Protein AF-X0VF28-F1 (afdb_monomer_lite)

InterPro domains:
  IPR011330 Glycoside hydrolase/deacetylase, beta/alpha-barrel [SSF88713] (25-239)

Foldseek 3Di:
DDDDQPDQDADCLVVCVVVVNLVLQVCVVVVADDEAEDEQCNQPPVSLPDALVSLLVSSCVRQVSSCVRHVDHHQEYEYPQARQNNFVSCVVVNRAEYEDDADNRPRDDDCLLAAWFKAAQCTRHDPVSRSDHDPVHRHIYGGQHHQDPVLPHGQEQDPPLDPVSLVNLLVRVVNRLVRDDPLGQTDHHHDDDPVSLPDPDDSVVSVVSVVCSCVPRPVVCVVVVSDDDDHRVRSVVRRVVSVD

Radius of gyration: 18.27 Å; chains: 1; bounding box: 49×47×44 Å

Sequence (244 aa):
MASSPSRARPPSTPKAQQLGDTIFADLAAQGHEIALHFHGDAYVPDADNQPAVAWVQALQEEMDLIETLSGAEVRTWSGGNTYPYAYEAVEAMGLEVNINYKKRFTQQSDERFTILTPWRPACGASVEERTTHDLDEAVIYIPSGVFPAHCQKLEAFPRPYCYEAFDYVTVALRSSLHAVTKGKVNAFYGTLHPGDFFGPGSDEEKLQIWDQWLTTVVDPLVADGRIRWATMSEIADAFMAWEE

Structure (mmCIF, N/CA/C/O backbone):
data_AF-X0VF28-F1
#
_entry.id   AF-X0VF28-F1
#
loop_
_atom_site.group_PDB
_atom_site.id
_atom_site.type_symbol
_atom_site.label_atom_id
_atom_site.label_alt_id
_atom_site.label_comp_id
_atom_site.label_asym_id
_atom_site.label_entity_id
_atom_site.label_seq_id
_atom_site.pdbx_PDB_ins_code
_atom_site.Cartn_x
_atom_site.Cartn_y
_atom_site.Cartn_z
_atom_site.occupancy
_atom_site.B_iso_or_equiv
_atom_site.auth_seq_id
_atom_site.auth_comp_id
_atom_site.auth_asym_id
_atom_site.auth_atom_id
_atom_site.pdbx_PDB_model_num
ATOM 1 N N . MET A 1 1 ? 27.904 5.636 8.705 1.00 31.86 1 MET A N 1
ATOM 2 C CA . MET A 1 1 ? 27.841 5.534 7.233 1.00 31.86 1 MET A CA 1
ATOM 3 C C . MET A 1 1 ? 26.532 6.161 6.805 1.00 31.86 1 MET A C 1
ATOM 5 O O . MET A 1 1 ? 25.492 5.622 7.151 1.00 31.86 1 MET A O 1
ATOM 9 N N . ALA A 1 2 ? 26.572 7.337 6.180 1.00 27.09 2 ALA A N 1
ATOM 10 C CA . ALA A 1 2 ? 25.369 7.955 5.637 1.00 27.09 2 ALA A CA 1
ATOM 11 C C . ALA A 1 2 ? 24.855 7.065 4.499 1.00 27.09 2 ALA A C 1
ATOM 13 O O . ALA A 1 2 ? 25.596 6.786 3.555 1.00 27.09 2 ALA A O 1
ATOM 14 N N . SER A 1 3 ? 23.626 6.568 4.620 1.00 28.77 3 SER A N 1
ATOM 15 C CA . SER A 1 3 ? 22.918 5.951 3.505 1.00 28.77 3 SER A CA 1
ATOM 16 C C . SER A 1 3 ? 22.857 6.975 2.379 1.00 28.77 3 SER A C 1
ATOM 18 O O . SER A 1 3 ? 22.347 8.078 2.571 1.00 28.77 3 SER A O 1
ATOM 20 N N . SER A 1 4 ? 23.428 6.633 1.226 1.00 29.53 4 SER A N 1
ATOM 21 C CA . SER A 1 4 ? 23.271 7.427 0.011 1.00 29.53 4 SER A CA 1
ATOM 22 C C . SER A 1 4 ? 21.769 7.645 -0.226 1.00 29.53 4 SER A C 1
ATOM 24 O O . SER A 1 4 ? 21.025 6.666 -0.090 1.00 29.53 4 SER A O 1
ATOM 26 N N . PRO A 1 5 ? 21.300 8.871 -0.533 1.00 38.22 5 PRO A N 1
ATOM 27 C CA . PRO A 1 5 ? 19.911 9.071 -0.925 1.00 38.22 5 PRO A CA 1
ATOM 28 C C . PRO A 1 5 ? 19.639 8.116 -2.085 1.00 38.22 5 PRO A C 1
ATOM 30 O O . PRO A 1 5 ? 20.454 8.018 -3.008 1.00 38.22 5 PRO A O 1
ATOM 33 N N . SER A 1 6 ? 18.561 7.337 -1.997 1.00 43.09 6 SER A N 1
ATOM 34 C CA . SER A 1 6 ? 18.170 6.444 -3.082 1.00 43.09 6 SER A CA 1
ATOM 35 C C . SER A 1 6 ? 18.106 7.281 -4.354 1.00 43.09 6 SER A C 1
ATOM 37 O O . SER A 1 6 ? 17.255 8.161 -4.455 1.00 43.09 6 SER A O 1
ATOM 39 N N . ARG A 1 7 ? 19.028 7.063 -5.301 1.00 43.69 7 ARG A N 1
ATOM 40 C CA . ARG A 1 7 ? 18.906 7.666 -6.629 1.00 43.69 7 ARG A CA 1
ATOM 41 C C . ARG A 1 7 ? 17.524 7.283 -7.142 1.00 43.69 7 ARG A C 1
ATOM 43 O O . ARG A 1 7 ? 17.239 6.088 -7.236 1.00 43.69 7 ARG A O 1
ATOM 50 N N . ALA A 1 8 ? 16.691 8.289 -7.393 1.00 54.03 8 ALA A N 1
ATOM 51 C CA . ALA A 1 8 ? 15.380 8.125 -7.991 1.00 54.03 8 ALA A CA 1
ATOM 52 C C . ALA A 1 8 ? 15.534 7.225 -9.225 1.00 54.03 8 ALA A C 1
ATOM 54 O O . ALA A 1 8 ? 16.315 7.531 -10.131 1.00 54.03 8 ALA A O 1
ATOM 55 N N . ARG A 1 9 ? 14.902 6.048 -9.202 1.00 60.69 9 ARG A N 1
ATOM 56 C CA . ARG A 1 9 ? 14.871 5.176 -10.377 1.00 60.69 9 ARG A CA 1
ATOM 57 C C . ARG A 1 9 ? 13.849 5.768 -11.345 1.00 60.69 9 ARG A C 1
ATOM 59 O O . ARG A 1 9 ? 12.827 6.252 -10.867 1.00 60.69 9 ARG A O 1
ATOM 66 N N . PRO A 1 10 ? 14.115 5.752 -12.659 1.00 61.53 10 PRO A N 1
ATOM 67 C CA . PRO A 1 10 ? 13.134 6.218 -13.627 1.00 61.53 10 PRO A CA 1
ATOM 68 C C . PRO A 1 10 ? 11.835 5.399 -13.509 1.00 61.53 10 PRO A C 1
ATOM 70 O O . PRO A 1 10 ? 11.917 4.215 -13.154 1.00 61.53 10 PRO A O 1
ATOM 73 N N . PRO A 1 11 ? 10.674 6.000 -13.823 1.00 73.69 11 PRO A N 1
ATOM 74 C CA . PRO A 1 11 ? 9.384 5.313 -13.838 1.00 73.69 11 PRO A CA 1
ATOM 75 C C . PRO A 1 11 ? 9.429 4.010 -14.645 1.00 73.69 11 PRO A C 1
ATOM 77 O O . PRO A 1 11 ? 9.971 3.971 -15.756 1.00 73.69 11 PRO A O 1
ATOM 80 N N . SER A 1 12 ? 8.878 2.926 -14.096 1.00 78.94 12 SER A N 1
ATOM 81 C CA . SER A 1 12 ? 8.861 1.615 -14.762 1.00 78.94 12 SER A CA 1
ATOM 82 C C . SER A 1 12 ? 7.767 1.494 -15.820 1.00 78.94 12 SER A C 1
ATOM 84 O O . SER A 1 12 ? 7.940 0.751 -16.786 1.00 78.94 12 SER A O 1
ATOM 86 N N . THR A 1 13 ? 6.671 2.233 -15.679 1.00 88.56 13 THR A N 1
ATOM 87 C CA . THR A 1 13 ? 5.489 2.114 -16.542 1.00 88.56 13 THR A CA 1
ATOM 88 C C . THR A 1 13 ? 5.769 2.550 -17.989 1.00 88.56 13 THR A C 1
ATOM 90 O O . THR A 1 13 ? 5.505 1.760 -18.902 1.00 88.56 13 THR A O 1
ATOM 93 N N . PRO A 1 14 ? 6.452 3.688 -18.256 1.00 89.50 14 PRO A N 1
ATOM 94 C CA . PRO A 1 14 ? 6.873 4.041 -19.618 1.00 89.50 14 PRO A CA 1
ATOM 95 C C . PRO A 1 14 ? 7.806 3.000 -20.240 1.00 89.50 14 PRO A C 1
ATOM 97 O O . PRO A 1 14 ? 7.797 2.779 -21.454 1.00 89.50 14 PRO A O 1
ATOM 100 N N . LYS A 1 15 ? 8.616 2.325 -19.413 1.00 88.94 15 LYS A N 1
ATOM 101 C CA . LYS A 1 15 ? 9.506 1.268 -19.891 1.00 88.94 15 LYS A CA 1
ATOM 102 C C . LYS A 1 15 ? 8.728 0.026 -20.323 1.00 88.94 15 LYS A C 1
ATOM 104 O O . LYS A 1 15 ? 9.066 -0.533 -21.365 1.00 88.94 15 LYS A O 1
ATOM 109 N N . ALA A 1 16 ? 7.706 -0.373 -19.568 1.00 90.06 16 ALA A N 1
ATOM 110 C CA . ALA A 1 16 ? 6.822 -1.481 -19.927 1.00 90.06 16 ALA A CA 1
ATOM 111 C C . ALA A 1 16 ? 6.108 -1.211 -21.262 1.00 90.06 16 ALA A C 1
ATOM 113 O O . ALA A 1 16 ? 6.178 -2.043 -22.168 1.00 90.06 16 ALA A O 1
ATOM 114 N N . GLN A 1 17 ? 5.555 -0.004 -21.446 1.00 92.38 17 GLN A N 1
ATOM 115 C CA . GLN A 1 17 ? 4.953 0.406 -22.720 1.00 92.38 17 GLN A CA 1
ATOM 116 C C . GLN A 1 17 ? 5.958 0.348 -23.878 1.00 92.38 17 GLN A C 1
ATOM 118 O O . GLN A 1 17 ? 5.659 -0.213 -24.930 1.00 92.38 17 GLN A O 1
ATOM 123 N N . GLN A 1 18 ? 7.169 0.890 -23.688 1.00 92.75 18 GLN A N 1
ATOM 124 C CA . GLN A 1 18 ? 8.214 0.879 -24.718 1.00 92.75 18 GLN A CA 1
ATOM 125 C C . GLN A 1 18 ? 8.588 -0.546 -25.154 1.00 92.75 18 GLN A C 1
ATOM 127 O O . GLN A 1 18 ? 8.909 -0.771 -26.321 1.00 92.75 18 GLN A O 1
ATOM 132 N N . LEU A 1 19 ? 8.603 -1.489 -24.212 1.00 92.94 19 LEU A N 1
ATOM 133 C CA . LEU A 1 19 ? 8.940 -2.886 -24.473 1.00 92.94 19 LEU A CA 1
ATOM 134 C C . LEU A 1 19 ? 7.762 -3.697 -25.032 1.00 92.94 19 LEU A C 1
ATOM 136 O O . LEU A 1 19 ? 7.989 -4.816 -25.486 1.00 92.94 19 LEU A O 1
ATOM 140 N N . GLY A 1 20 ? 6.541 -3.149 -25.027 1.00 92.75 20 GLY A N 1
ATOM 141 C CA . GLY A 1 20 ? 5.328 -3.902 -25.349 1.00 92.75 20 GLY A CA 1
ATOM 142 C C . GLY A 1 20 ? 5.065 -5.029 -24.348 1.00 92.75 20 GLY A C 1
ATOM 143 O O . GLY A 1 20 ? 4.612 -6.099 -24.745 1.00 92.75 20 GLY A O 1
ATOM 144 N N . ASP A 1 21 ? 5.423 -4.813 -23.080 1.00 92.56 21 ASP A N 1
ATOM 145 C CA . ASP A 1 21 ? 5.253 -5.792 -22.007 1.00 92.56 21 ASP A CA 1
ATOM 146 C C . ASP A 1 21 ? 3.763 -5.961 -21.662 1.00 92.56 21 ASP A C 1
ATOM 148 O O . ASP A 1 21 ? 3.025 -4.977 -21.571 1.00 92.56 21 ASP A O 1
ATOM 152 N N . THR A 1 22 ? 3.318 -7.203 -21.472 1.00 95.50 22 THR A N 1
ATOM 153 C CA . THR A 1 22 ? 1.924 -7.547 -21.153 1.00 95.50 22 THR A CA 1
ATOM 154 C C . THR A 1 22 ? 1.666 -7.669 -19.657 1.00 95.50 22 THR A C 1
ATOM 156 O O . THR A 1 22 ? 0.514 -7.837 -19.265 1.00 95.50 22 THR A O 1
ATOM 159 N N . ILE A 1 23 ? 2.693 -7.536 -18.807 1.00 92.94 23 ILE A N 1
ATOM 160 C CA . ILE A 1 23 ? 2.596 -7.833 -17.371 1.00 92.94 23 ILE A CA 1
ATOM 161 C C . ILE A 1 23 ? 1.459 -7.087 -16.656 1.00 92.94 23 ILE A C 1
ATOM 163 O O . ILE A 1 23 ? 0.817 -7.655 -15.778 1.00 92.94 23 ILE A O 1
ATOM 167 N N . PHE A 1 24 ? 1.164 -5.844 -17.046 1.00 95.38 24 PHE A N 1
ATOM 168 C CA . PHE A 1 24 ? 0.065 -5.057 -16.473 1.00 95.38 24 PHE A CA 1
ATOM 169 C C . PHE A 1 24 ? -1.297 -5.692 -16.779 1.00 95.38 24 PHE A C 1
ATOM 171 O O . PHE A 1 24 ? -2.083 -5.933 -15.864 1.00 95.38 24 PHE A O 1
ATOM 178 N N . ALA A 1 25 ? -1.548 -6.007 -18.052 1.00 97.12 25 ALA A N 1
ATOM 179 C CA . ALA A 1 25 ? -2.770 -6.669 -18.494 1.00 97.12 25 ALA A CA 1
ATOM 180 C C . ALA A 1 25 ? -2.887 -8.089 -17.921 1.00 97.12 25 ALA A C 1
ATOM 182 O O . ALA A 1 25 ? -3.967 -8.490 -17.494 1.00 97.12 25 ALA A O 1
ATOM 183 N N . ASP A 1 26 ? -1.782 -8.837 -17.863 1.00 97.56 26 ASP A N 1
ATOM 184 C CA . ASP A 1 26 ? -1.764 -10.210 -17.353 1.00 97.56 26 ASP A CA 1
ATOM 185 C C . ASP A 1 26 ? -2.074 -10.269 -15.850 1.00 97.56 26 ASP A C 1
ATOM 187 O O . ASP A 1 26 ? -2.795 -11.165 -15.405 1.00 97.56 26 ASP A O 1
ATOM 191 N N . LEU A 1 27 ? -1.553 -9.320 -15.062 1.00 96.38 27 LEU A N 1
ATOM 192 C CA . LEU A 1 27 ? -1.853 -9.208 -13.633 1.00 96.38 27 LEU A CA 1
ATOM 193 C C . LEU A 1 27 ? -3.304 -8.760 -13.403 1.00 96.38 27 LEU A C 1
ATOM 195 O O . LEU A 1 27 ? -4.005 -9.371 -12.595 1.00 96.38 27 LEU A O 1
ATOM 199 N N . ALA A 1 28 ? -3.781 -7.760 -14.148 1.00 97.12 28 ALA A N 1
ATOM 200 C CA . ALA A 1 28 ? -5.167 -7.300 -14.061 1.00 97.12 28 ALA A CA 1
ATOM 201 C C . ALA A 1 28 ? -6.167 -8.408 -14.444 1.00 97.12 28 ALA A C 1
ATOM 203 O O . ALA A 1 28 ? -7.154 -8.631 -13.744 1.00 97.12 28 ALA A O 1
ATOM 204 N N . ALA A 1 29 ? -5.880 -9.181 -15.497 1.00 97.50 29 ALA A N 1
ATOM 205 C CA . ALA A 1 29 ? -6.701 -10.319 -15.920 1.00 97.50 29 ALA A CA 1
ATOM 206 C C . ALA A 1 29 ? -6.759 -11.452 -14.877 1.00 97.50 29 ALA A C 1
ATOM 208 O O . ALA A 1 29 ? -7.704 -12.242 -14.879 1.00 97.50 29 ALA A O 1
ATOM 209 N N . GLN A 1 30 ? -5.773 -11.526 -13.977 1.00 97.38 30 GLN A N 1
ATOM 210 C CA . GLN A 1 30 ? -5.749 -12.448 -12.836 1.00 97.38 30 GLN A CA 1
ATOM 211 C C . GLN A 1 30 ? -6.458 -11.889 -11.591 1.00 97.38 30 GLN A C 1
ATOM 213 O O . GLN A 1 30 ? -6.503 -12.560 -10.561 1.00 97.38 30 GLN A O 1
ATOM 218 N N . GLY A 1 31 ? -7.038 -10.689 -11.679 1.00 96.25 31 GLY A N 1
ATOM 219 C CA . GLY A 1 31 ? -7.731 -10.036 -10.572 1.00 96.25 31 GLY A CA 1
ATOM 220 C C . GLY A 1 31 ? -6.799 -9.324 -9.592 1.00 96.25 31 GLY A C 1
ATOM 221 O O . GLY A 1 31 ? -7.230 -8.986 -8.492 1.00 96.25 31 GLY A O 1
ATOM 222 N N . HIS A 1 32 ? -5.532 -9.095 -9.953 1.00 97.56 32 HIS A N 1
ATOM 223 C CA . HIS A 1 32 ? -4.665 -8.233 -9.157 1.00 97.56 32 HIS A CA 1
ATOM 224 C C . HIS A 1 32 ? -5.023 -6.763 -9.374 1.00 97.56 32 HIS A C 1
ATOM 226 O O . HIS A 1 32 ? -5.227 -6.314 -10.500 1.00 97.56 32 HIS A O 1
ATOM 232 N N . GLU A 1 33 ? -5.028 -6.002 -8.285 1.00 97.69 33 GLU A N 1
ATOM 233 C CA . GLU A 1 33 ? -5.084 -4.548 -8.348 1.00 97.69 33 GLU A CA 1
ATOM 234 C C . GLU A 1 33 ? -3.766 -3.990 -8.892 1.00 97.69 33 GLU A C 1
ATOM 236 O O . GLU A 1 33 ? -2.681 -4.346 -8.419 1.00 97.69 33 GLU A O 1
ATOM 241 N N . ILE A 1 34 ? -3.870 -3.083 -9.862 1.00 97.06 34 ILE A N 1
ATOM 242 C CA . ILE A 1 34 ? -2.736 -2.327 -10.383 1.00 97.06 34 ILE A CA 1
ATOM 243 C C . ILE A 1 34 ? -2.842 -0.901 -9.848 1.00 97.06 34 ILE A C 1
ATOM 245 O O . ILE A 1 34 ? -3.770 -0.170 -10.172 1.00 97.06 34 ILE A O 1
ATOM 249 N N . ALA A 1 35 ? -1.895 -0.529 -8.993 1.00 95.81 35 ALA A N 1
ATOM 250 C CA . ALA A 1 35 ? -1.907 0.725 -8.251 1.00 95.81 35 ALA A CA 1
ATOM 251 C C . ALA A 1 35 ? -0.787 1.667 -8.708 1.00 95.81 35 ALA A C 1
ATOM 253 O O . ALA A 1 35 ? 0.228 1.239 -9.267 1.00 95.81 35 ALA A O 1
ATOM 254 N N . LEU A 1 36 ? -0.935 2.951 -8.391 1.00 94.31 36 LEU A N 1
ATOM 255 C CA . LEU A 1 36 ? 0.095 3.951 -8.627 1.00 94.31 36 LEU A CA 1
ATOM 256 C C . LEU A 1 36 ? 1.250 3.787 -7.627 1.00 94.31 36 LEU A C 1
ATOM 258 O O . LEU A 1 36 ? 1.062 3.869 -6.411 1.00 94.31 36 LEU A O 1
ATOM 262 N N . HIS A 1 37 ? 2.477 3.629 -8.122 1.00 91.12 37 HIS A N 1
ATOM 263 C CA . HIS A 1 37 ? 3.672 3.736 -7.287 1.00 91.12 37 HIS A CA 1
ATOM 264 C C . HIS A 1 37 ? 4.517 4.934 -7.705 1.00 91.12 37 HIS A C 1
ATOM 266 O O . HIS A 1 37 ? 5.005 4.989 -8.829 1.00 91.12 37 HIS A O 1
ATOM 272 N N . PHE A 1 38 ? 4.712 5.883 -6.788 1.00 85.06 38 PHE A N 1
ATOM 273 C CA . PHE A 1 38 ? 5.253 7.192 -7.129 1.00 85.06 38 PHE A CA 1
ATOM 274 C C . PHE A 1 38 ? 6.448 7.589 -6.259 1.00 85.06 38 PHE A C 1
ATOM 276 O O . PHE A 1 38 ? 6.435 7.502 -5.027 1.00 85.06 38 PHE A O 1
ATOM 283 N N . HIS A 1 39 ? 7.493 8.105 -6.900 1.00 82.00 39 HIS A N 1
ATOM 284 C CA . HIS A 1 39 ? 8.662 8.671 -6.233 1.00 82.00 39 HIS A CA 1
ATOM 285 C C . HIS A 1 39 ? 8.834 10.125 -6.664 1.00 82.00 39 HIS A C 1
ATOM 287 O O . HIS A 1 39 ? 9.267 10.350 -7.782 1.00 82.00 39 HIS A O 1
ATOM 293 N N . GLY A 1 40 ? 8.557 11.089 -5.776 1.00 82.25 40 GLY A N 1
ATOM 294 C CA . GLY A 1 40 ? 8.532 12.532 -6.081 1.00 82.25 40 GLY A CA 1
ATOM 295 C C . GLY A 1 40 ? 9.551 12.981 -7.130 1.00 82.25 40 GLY A C 1
ATOM 296 O O . GLY A 1 40 ? 9.176 13.249 -8.262 1.00 82.25 40 GLY A O 1
ATOM 297 N N . ASP A 1 41 ? 10.845 12.943 -6.807 1.00 83.06 41 ASP A N 1
ATOM 298 C CA . ASP A 1 41 ? 11.901 13.420 -7.717 1.00 83.06 41 ASP A CA 1
ATOM 299 C C . ASP A 1 41 ? 12.119 12.572 -8.990 1.00 83.06 41 ASP A C 1
ATOM 301 O O . ASP A 1 41 ? 12.833 13.004 -9.894 1.00 83.06 41 ASP A O 1
ATOM 305 N N . ALA A 1 42 ? 11.546 11.365 -9.082 1.00 82.94 42 ALA A N 1
ATOM 306 C CA . ALA A 1 42 ? 11.598 10.546 -10.299 1.00 82.94 42 ALA A CA 1
ATOM 307 C C . ALA A 1 42 ? 10.612 11.022 -11.376 1.00 82.94 42 ALA A C 1
ATOM 309 O O . ALA A 1 42 ? 10.861 10.801 -12.560 1.00 82.94 42 ALA A O 1
ATOM 310 N N . TYR A 1 43 ? 9.514 11.652 -10.957 1.00 84.94 43 TYR A N 1
ATOM 311 C CA . TYR A 1 43 ? 8.403 12.062 -11.820 1.00 84.94 43 TYR A CA 1
ATOM 312 C C . TYR A 1 43 ? 8.261 13.588 -11.880 1.00 84.94 43 TYR A C 1
ATOM 314 O O . TYR A 1 43 ? 7.944 14.148 -12.923 1.00 84.94 43 TYR A O 1
ATOM 322 N N . VAL A 1 44 ? 8.548 14.270 -10.772 1.00 89.19 44 VAL A N 1
ATOM 323 C CA . VAL A 1 44 ? 8.421 15.716 -10.588 1.00 89.19 44 VAL A CA 1
ATOM 324 C C . VAL A 1 44 ? 9.793 16.255 -10.166 1.00 89.19 44 VAL A C 1
ATOM 326 O O . VAL A 1 44 ? 10.152 16.177 -8.993 1.00 89.19 44 VAL A O 1
ATOM 329 N N . PRO A 1 45 ? 10.618 16.767 -11.096 1.00 89.06 45 PRO A N 1
ATOM 330 C CA . PRO A 1 45 ? 11.940 17.286 -10.757 1.00 89.06 45 PRO A CA 1
ATOM 331 C C . PRO A 1 45 ? 11.876 18.438 -9.745 1.00 89.06 45 PRO A C 1
ATOM 333 O O . PRO A 1 45 ? 11.094 19.371 -9.921 1.00 89.06 45 PRO A O 1
ATOM 336 N N . ASP A 1 46 ? 12.746 18.404 -8.728 1.00 89.44 46 ASP A N 1
ATOM 337 C CA . ASP A 1 46 ? 12.747 19.374 -7.618 1.00 89.44 46 ASP A CA 1
ATOM 338 C C . ASP A 1 46 ? 11.407 19.389 -6.864 1.00 89.44 46 ASP A C 1
ATOM 340 O O . ASP A 1 46 ? 10.814 20.438 -6.604 1.00 89.44 46 ASP A O 1
ATOM 344 N N . ALA A 1 47 ? 10.902 18.193 -6.548 1.00 89.00 47 ALA A N 1
ATOM 345 C CA . ALA A 1 47 ? 9.508 17.975 -6.169 1.00 89.00 47 ALA A CA 1
ATOM 346 C C . ALA A 1 47 ? 9.074 18.768 -4.921 1.00 89.00 47 ALA A C 1
ATOM 348 O O . ALA A 1 47 ? 7.906 19.129 -4.784 1.00 89.00 47 ALA A O 1
ATOM 349 N N . ASP A 1 48 ? 10.020 19.086 -4.031 1.00 88.62 48 ASP A N 1
ATOM 350 C CA . ASP A 1 48 ? 9.795 19.912 -2.837 1.00 88.62 48 ASP A CA 1
ATOM 351 C C . ASP A 1 48 ? 9.359 21.355 -3.163 1.00 88.62 48 ASP A C 1
ATOM 353 O O . ASP A 1 48 ? 8.680 21.981 -2.347 1.00 88.62 48 ASP A O 1
ATOM 357 N N . ASN A 1 49 ? 9.721 21.876 -4.339 1.00 91.31 49 ASN A N 1
ATOM 358 C CA . ASN A 1 49 ? 9.431 23.251 -4.756 1.00 91.31 49 ASN A CA 1
ATOM 359 C C . ASN A 1 49 ? 8.374 23.340 -5.865 1.00 91.31 49 ASN A C 1
ATOM 361 O O . ASN A 1 49 ? 8.001 24.445 -6.264 1.00 91.31 49 ASN A O 1
ATOM 365 N N . GLN A 1 50 ? 7.892 22.204 -6.374 1.00 93.62 50 GLN A N 1
ATOM 366 C CA . GLN A 1 50 ? 6.902 22.195 -7.447 1.00 93.62 50 GLN A CA 1
ATOM 367 C C . GLN A 1 50 ? 5.483 22.405 -6.906 1.00 93.62 50 GLN A C 1
ATOM 369 O O . GLN A 1 50 ? 5.126 21.788 -5.904 1.00 93.62 50 GLN A O 1
ATOM 374 N N . PRO A 1 51 ? 4.652 23.228 -7.569 1.00 93.69 51 PRO A N 1
ATOM 375 C CA . PRO A 1 51 ? 3.268 23.457 -7.161 1.00 93.69 51 PRO A CA 1
ATOM 376 C C . PRO A 1 51 ? 2.396 22.215 -7.389 1.00 93.69 51 PRO A C 1
ATOM 378 O O . PRO A 1 51 ? 2.709 21.389 -8.247 1.00 93.69 51 PRO A O 1
ATOM 381 N N . ALA A 1 52 ? 1.253 22.132 -6.699 1.00 92.31 52 ALA A N 1
ATOM 382 C CA . ALA A 1 52 ? 0.305 21.018 -6.817 1.00 92.31 52 ALA A CA 1
ATOM 383 C C . ALA A 1 52 ? -0.068 20.678 -8.270 1.00 92.31 52 ALA A C 1
ATOM 385 O O . ALA A 1 52 ? -0.126 19.510 -8.625 1.00 92.31 52 ALA A O 1
ATOM 386 N N . VAL A 1 53 ? -0.210 21.670 -9.157 1.00 95.50 53 VAL A N 1
ATOM 387 C CA . VAL A 1 53 ? -0.510 21.430 -10.584 1.00 95.50 53 VAL A CA 1
ATOM 388 C C . VAL A 1 53 ? 0.535 20.561 -11.301 1.00 95.50 53 VAL A C 1
ATOM 390 O O . VAL A 1 53 ? 0.173 19.751 -12.148 1.00 95.50 53 VAL A O 1
ATOM 393 N N . ALA A 1 54 ? 1.820 20.689 -10.955 1.00 94.56 54 ALA A N 1
ATOM 394 C CA . ALA A 1 54 ? 2.872 19.861 -11.544 1.00 94.56 54 ALA A CA 1
ATOM 395 C C . ALA A 1 54 ? 2.794 18.415 -11.034 1.00 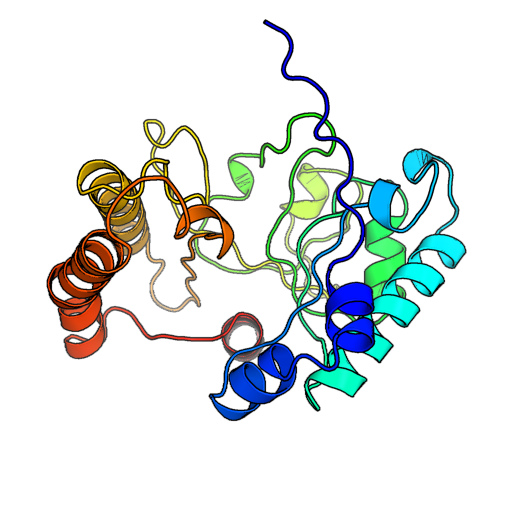94.56 54 ALA A C 1
ATOM 397 O O . ALA A 1 54 ? 3.048 17.475 -11.783 1.00 94.56 54 ALA A O 1
ATOM 398 N N . TRP A 1 55 ? 2.399 18.241 -9.770 1.00 93.25 55 TRP A N 1
ATOM 399 C CA . TRP A 1 55 ? 2.117 16.930 -9.197 1.00 93.25 55 TRP A CA 1
ATOM 400 C C . TRP A 1 55 ? 0.894 16.289 -9.850 1.00 93.25 55 TRP A C 1
ATOM 402 O O . TRP A 1 55 ? 1.001 15.162 -10.309 1.00 93.25 55 TRP A O 1
ATOM 412 N N . VAL A 1 56 ? -0.220 17.018 -9.967 1.00 95.38 56 VAL A N 1
ATOM 413 C CA . VAL A 1 56 ? -1.446 16.559 -10.642 1.00 95.38 56 VAL A CA 1
ATOM 414 C C . VAL A 1 56 ? -1.133 16.077 -12.054 1.00 95.38 56 VAL A C 1
ATOM 416 O O . VAL A 1 56 ? -1.509 14.970 -12.416 1.00 95.38 56 VAL A O 1
ATOM 419 N N . GLN A 1 57 ? -0.375 16.856 -12.831 1.00 95.25 57 GLN A N 1
ATOM 420 C CA . GLN A 1 57 ? 0.019 16.446 -14.176 1.00 95.25 57 GLN A CA 1
ATOM 421 C C . GLN A 1 57 ? 0.818 15.132 -14.168 1.00 95.25 57 GLN A C 1
ATOM 423 O O . GLN A 1 57 ? 0.505 14.224 -14.930 1.00 95.25 57 GLN A O 1
ATOM 428 N N . ALA A 1 58 ? 1.829 15.014 -13.304 1.00 93.62 58 ALA A N 1
ATOM 429 C CA . ALA A 1 58 ? 2.671 13.821 -13.251 1.00 93.62 58 ALA A CA 1
ATOM 430 C C . ALA A 1 58 ? 1.923 12.574 -12.744 1.00 93.62 58 ALA A C 1
ATOM 432 O O . ALA A 1 58 ? 2.210 11.466 -13.194 1.00 93.62 58 ALA A O 1
ATOM 433 N N . LEU A 1 59 ? 0.979 12.744 -11.813 1.00 94.00 59 LEU A N 1
ATOM 434 C CA . LEU A 1 59 ? 0.104 11.669 -11.345 1.00 94.00 59 LEU A CA 1
ATOM 435 C C . LEU A 1 59 ? -0.833 11.218 -12.471 1.00 94.00 59 LEU A C 1
ATOM 437 O O . LEU A 1 59 ? -0.880 10.024 -12.748 1.00 94.00 59 LEU A O 1
ATOM 441 N N . GLN A 1 60 ? -1.496 12.156 -13.161 1.00 95.50 60 GLN A N 1
ATOM 442 C CA . GLN A 1 60 ? -2.392 11.849 -14.280 1.00 95.50 60 GLN A CA 1
ATOM 443 C C . GLN A 1 60 ? -1.663 11.105 -15.401 1.00 95.50 60 GLN A C 1
ATOM 445 O O . GLN A 1 60 ? -2.151 10.084 -15.868 1.00 95.50 60 GLN A O 1
ATOM 450 N N . GLU A 1 61 ? -0.481 11.579 -15.810 1.00 94.75 61 GLU A N 1
ATOM 451 C CA . GLU A 1 61 ? 0.303 10.942 -16.876 1.00 94.75 61 GLU A CA 1
ATOM 452 C C . GLU A 1 61 ? 0.651 9.481 -16.545 1.00 94.75 61 GLU A C 1
ATOM 454 O O . GLU A 1 61 ? 0.594 8.615 -17.420 1.00 94.75 61 GLU A O 1
ATOM 459 N N . GLU A 1 62 ? 0.994 9.190 -15.287 1.00 94.81 62 GLU A N 1
ATOM 460 C CA . GLU A 1 62 ? 1.303 7.825 -14.856 1.00 94.81 62 GLU A CA 1
ATOM 461 C C . GLU A 1 62 ? 0.035 6.974 -14.688 1.00 94.81 62 GLU A C 1
ATOM 463 O O . GLU A 1 62 ? 0.038 5.810 -15.088 1.00 94.81 62 GLU A O 1
ATOM 468 N N . MET A 1 63 ? -1.052 7.537 -14.148 1.00 96.06 63 MET A N 1
ATOM 469 C CA . MET A 1 63 ? -2.346 6.855 -14.028 1.00 96.06 63 MET A CA 1
ATOM 470 C C . MET A 1 63 ? -2.895 6.474 -15.405 1.00 96.06 63 MET A C 1
ATOM 472 O O . MET A 1 63 ? -3.132 5.293 -15.641 1.00 96.06 63 MET A O 1
ATOM 476 N N . ASP A 1 64 ? -2.972 7.420 -16.345 1.00 96.50 64 ASP A N 1
ATOM 477 C CA . ASP A 1 64 ? -3.431 7.182 -17.721 1.00 96.50 64 ASP A CA 1
ATOM 478 C C . ASP A 1 64 ? -2.657 6.036 -18.380 1.00 96.50 64 ASP A C 1
ATOM 480 O O . ASP A 1 64 ? -3.212 5.207 -19.110 1.00 96.50 64 ASP A O 1
ATOM 484 N N . LEU A 1 65 ? -1.348 5.981 -18.129 1.00 96.25 65 LEU A N 1
ATOM 485 C CA . LEU A 1 65 ? -0.495 4.946 -18.680 1.00 96.25 65 LEU A CA 1
ATOM 486 C C . LEU A 1 65 ? -0.753 3.583 -18.032 1.00 96.25 65 LEU A C 1
ATOM 488 O O . LEU A 1 65 ? -0.827 2.582 -18.749 1.00 96.25 65 LEU A O 1
ATOM 492 N N . ILE A 1 66 ? -0.896 3.536 -16.705 1.00 96.62 66 ILE A N 1
ATOM 493 C CA . ILE A 1 66 ? -1.258 2.314 -15.984 1.00 96.62 66 ILE A CA 1
ATOM 494 C C . ILE A 1 66 ? -2.594 1.788 -16.508 1.00 96.62 66 ILE A C 1
ATOM 496 O O . ILE A 1 66 ? -2.651 0.630 -16.913 1.00 96.62 66 ILE A O 1
ATOM 500 N N . GLU A 1 67 ? -3.622 2.633 -16.573 1.00 97.44 67 GLU A N 1
ATOM 501 C CA . GLU A 1 67 ? -4.970 2.270 -17.027 1.00 97.44 67 GLU A CA 1
ATOM 502 C C . GLU A 1 67 ? -4.975 1.808 -18.486 1.00 97.44 67 GLU A C 1
ATOM 504 O O . GLU A 1 67 ? -5.619 0.817 -18.832 1.00 97.44 67 GLU A O 1
ATOM 509 N N . THR A 1 68 ? -4.192 2.463 -19.347 1.00 97.25 68 THR A N 1
ATOM 510 C CA . THR A 1 68 ? -4.033 2.052 -20.749 1.00 97.25 68 THR A CA 1
ATOM 511 C C . THR A 1 68 ? -3.395 0.666 -20.873 1.00 97.25 68 THR A C 1
ATOM 513 O O . THR A 1 68 ? -3.786 -0.115 -21.742 1.00 97.25 68 THR A O 1
ATOM 516 N N . LEU A 1 69 ? -2.392 0.356 -20.045 1.00 97.12 69 LEU A N 1
ATOM 517 C CA . LEU A 1 69 ? -1.660 -0.913 -20.108 1.00 97.12 69 LEU A CA 1
ATOM 518 C C . LEU A 1 69 ? -2.375 -2.061 -19.390 1.00 97.12 69 LEU A C 1
ATOM 520 O O . LEU A 1 69 ? -2.211 -3.214 -19.787 1.00 97.12 69 LEU A O 1
ATOM 524 N N . SER A 1 70 ? -3.119 -1.769 -18.324 1.00 97.44 70 SER A N 1
ATOM 525 C CA . SER A 1 70 ? -3.798 -2.767 -17.492 1.00 97.44 70 SER A CA 1
ATOM 526 C C . SER A 1 70 ? -5.254 -2.994 -17.901 1.00 97.44 70 SER A C 1
ATOM 528 O O . SER A 1 70 ? -5.777 -4.089 -17.704 1.00 97.44 70 SER A O 1
ATOM 530 N N . GLY A 1 71 ? -5.917 -1.975 -18.457 1.00 96.94 71 GLY A N 1
ATOM 531 C CA . GLY A 1 71 ? -7.369 -1.945 -18.637 1.00 96.94 71 GLY A CA 1
ATOM 532 C C . GLY A 1 71 ? -8.156 -1.795 -17.327 1.00 96.94 71 GLY A C 1
ATOM 533 O O . GLY A 1 71 ? -9.364 -2.031 -17.330 1.00 96.94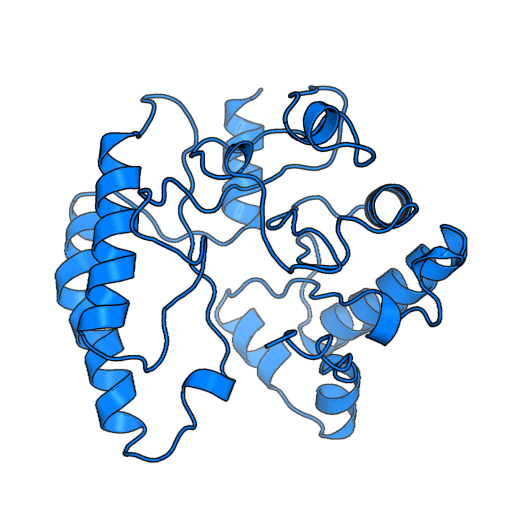 71 GLY A O 1
ATOM 534 N N . ALA A 1 72 ? -7.492 -1.445 -16.222 1.00 96.12 72 ALA A N 1
ATOM 535 C CA . ALA A 1 72 ? -8.073 -1.315 -14.889 1.00 96.12 72 ALA A CA 1
ATOM 536 C C . ALA A 1 72 ? -7.869 0.099 -14.335 1.00 96.12 72 ALA A C 1
ATOM 538 O O . ALA A 1 72 ? -6.788 0.658 -14.488 1.00 96.12 72 ALA A O 1
ATOM 539 N N . GLU A 1 73 ? -8.898 0.627 -13.670 1.00 96.50 73 GLU A N 1
ATOM 540 C CA . GLU A 1 73 ? -8.897 1.927 -12.986 1.00 96.50 73 GLU A CA 1
ATOM 541 C C . GLU A 1 73 ? -7.903 1.960 -11.817 1.00 96.50 73 GLU A C 1
ATOM 543 O O . GLU A 1 73 ? -7.778 0.990 -11.059 1.00 96.50 73 GLU A O 1
ATOM 548 N N . VAL A 1 74 ? -7.227 3.097 -11.637 1.00 97.44 74 VAL A N 1
ATOM 549 C CA . VAL A 1 74 ? -6.268 3.291 -10.544 1.00 97.44 74 VAL A CA 1
ATOM 550 C C . VAL A 1 74 ? -6.922 4.006 -9.360 1.00 97.44 74 VAL A C 1
ATOM 552 O O . VAL A 1 74 ? -7.138 5.211 -9.391 1.00 97.44 74 VAL A O 1
ATOM 555 N N . ARG A 1 75 ? -7.156 3.269 -8.266 1.00 96.94 75 ARG A N 1
ATOM 556 C CA . ARG A 1 75 ? -7.724 3.809 -7.007 1.00 96.94 75 ARG A CA 1
ATOM 557 C C . ARG A 1 75 ? -6.696 3.994 -5.888 1.00 96.94 75 ARG A C 1
ATOM 559 O O . ARG A 1 75 ? -6.835 4.865 -5.029 1.00 96.94 75 ARG A O 1
ATOM 566 N N . THR A 1 76 ? -5.663 3.155 -5.885 1.00 96.62 76 THR A N 1
ATOM 567 C CA . THR A 1 76 ? -4.680 3.053 -4.799 1.00 96.62 76 THR A CA 1
ATOM 568 C C . THR A 1 76 ? -3.352 3.687 -5.187 1.00 96.62 76 THR A C 1
ATOM 570 O O . THR A 1 76 ? -2.910 3.564 -6.333 1.00 96.62 76 THR A O 1
ATOM 573 N N . TRP A 1 77 ? -2.653 4.287 -4.216 1.00 93.94 77 TRP A N 1
ATOM 574 C CA . TRP A 1 77 ? -1.280 4.739 -4.409 1.00 93.94 77 TRP A CA 1
ATOM 575 C C . TRP A 1 77 ? -0.323 4.460 -3.241 1.00 93.94 77 TRP A C 1
ATOM 577 O O . TRP A 1 77 ? -0.686 4.352 -2.064 1.00 93.94 77 TRP A O 1
ATOM 587 N N . SER A 1 78 ? 0.964 4.395 -3.585 1.00 90.44 78 SER A N 1
ATOM 588 C CA . SER A 1 78 ? 2.080 4.215 -2.658 1.00 90.44 78 SER A CA 1
ATOM 589 C C . SER A 1 78 ? 3.274 5.088 -3.039 1.00 90.44 78 SER A C 1
ATOM 591 O O . SER A 1 78 ? 3.703 5.094 -4.191 1.00 90.44 78 SER A O 1
ATOM 593 N N . GLY A 1 79 ? 3.884 5.755 -2.056 1.00 83.25 79 GLY A N 1
ATOM 594 C CA . GLY A 1 79 ? 5.041 6.635 -2.259 1.00 83.25 79 GLY A CA 1
ATOM 595 C C . GLY A 1 79 ? 4.664 8.100 -2.527 1.00 83.25 79 GLY A C 1
ATOM 596 O O . GLY A 1 79 ? 3.505 8.421 -2.731 1.00 83.25 79 GLY A O 1
ATOM 597 N N . GLY A 1 80 ? 5.638 9.014 -2.425 1.00 70.50 80 GLY A N 1
ATOM 598 C CA . GLY A 1 80 ? 5.414 10.464 -2.601 1.00 70.50 80 GLY A CA 1
ATOM 599 C C . GLY A 1 80 ? 4.762 11.194 -1.411 1.00 70.50 80 GLY A C 1
ATOM 600 O O . GLY A 1 80 ? 4.585 12.405 -1.445 1.00 70.50 80 GLY A O 1
ATOM 601 N N . ASN A 1 81 ? 4.482 10.507 -0.304 1.00 71.06 81 ASN A N 1
ATOM 602 C CA . ASN A 1 81 ? 3.454 10.948 0.653 1.00 71.06 81 ASN A CA 1
ATOM 603 C C . ASN A 1 81 ? 3.869 11.971 1.718 1.00 71.06 81 ASN A C 1
ATOM 605 O O . ASN A 1 81 ? 3.071 12.305 2.586 1.00 71.06 81 ASN A O 1
ATOM 609 N N . THR A 1 82 ? 5.108 12.473 1.698 1.00 80.25 82 THR A N 1
ATOM 610 C CA . THR A 1 82 ? 5.548 13.574 2.586 1.00 80.25 82 THR A CA 1
ATOM 611 C C . THR A 1 82 ? 6.094 14.781 1.830 1.00 80.25 82 THR A C 1
ATOM 613 O O . THR A 1 82 ? 6.856 15.568 2.402 1.00 80.25 82 THR A O 1
ATOM 616 N N . TYR A 1 83 ? 5.789 14.898 0.540 1.00 86.19 83 TYR A N 1
ATOM 617 C CA . TYR A 1 83 ? 6.058 16.131 -0.190 1.00 86.19 83 TYR A CA 1
ATOM 618 C C . TYR A 1 83 ? 4.924 17.137 0.064 1.00 86.19 83 TYR A C 1
ATOM 620 O O . TYR A 1 83 ? 3.779 16.703 0.206 1.00 86.19 83 TYR A O 1
ATOM 628 N N . PRO A 1 84 ? 5.216 18.451 0.143 1.00 85.69 84 PRO A N 1
ATOM 629 C CA . PRO A 1 84 ? 4.240 19.454 0.584 1.00 85.69 84 PRO A CA 1
ATOM 630 C C . PRO A 1 84 ? 2.917 19.460 -0.191 1.00 85.69 84 PRO A C 1
ATOM 632 O O . PRO A 1 84 ? 1.872 19.636 0.420 1.00 85.69 84 PRO A O 1
ATOM 635 N N . TYR A 1 85 ? 2.960 19.221 -1.504 1.00 88.56 85 TYR A N 1
ATOM 636 C CA . TYR A 1 85 ? 1.791 19.309 -2.390 1.00 88.56 85 TYR A CA 1
ATOM 637 C C . TYR A 1 85 ? 1.296 17.954 -2.904 1.00 88.56 85 TYR A C 1
ATOM 639 O O . TYR A 1 85 ? 0.390 17.901 -3.729 1.00 88.56 85 TYR A O 1
ATOM 647 N N . ALA A 1 86 ? 1.884 16.847 -2.438 1.00 88.19 86 ALA A N 1
ATOM 648 C CA . ALA A 1 86 ? 1.496 15.525 -2.916 1.00 88.19 86 ALA A CA 1
ATOM 649 C C . ALA A 1 86 ? 0.079 15.147 -2.469 1.00 88.19 86 ALA A C 1
ATOM 651 O O . ALA A 1 86 ? -0.649 14.573 -3.264 1.00 88.19 86 ALA A O 1
ATOM 652 N N . TYR A 1 87 ? -0.318 15.486 -1.234 1.00 88.19 87 TYR A N 1
ATOM 653 C CA . TYR A 1 87 ? -1.662 15.172 -0.726 1.00 88.19 87 TYR A CA 1
ATOM 654 C C . TYR A 1 87 ? -2.754 15.916 -1.511 1.00 88.19 87 TYR A C 1
ATOM 656 O O . TYR A 1 87 ? -3.645 15.291 -2.065 1.00 88.19 87 TYR A O 1
ATOM 664 N N . GLU A 1 88 ? -2.604 17.234 -1.672 1.00 89.88 88 GLU A N 1
ATOM 665 C CA . GLU A 1 88 ? -3.516 18.050 -2.490 1.00 89.88 88 GLU A CA 1
ATOM 666 C C . GLU A 1 88 ? -3.639 17.504 -3.924 1.00 89.88 88 GLU A C 1
ATOM 668 O O . GLU A 1 88 ? -4.723 17.466 -4.503 1.00 89.88 88 GLU A O 1
ATOM 673 N N . ALA A 1 89 ? -2.527 17.046 -4.504 1.00 92.25 89 ALA A N 1
ATOM 674 C CA . ALA A 1 89 ? -2.526 16.499 -5.851 1.00 92.25 89 ALA A CA 1
ATOM 675 C C . ALA A 1 89 ? -3.224 15.135 -5.956 1.00 92.25 89 ALA A C 1
ATOM 677 O O . ALA A 1 89 ? -3.929 14.911 -6.934 1.00 92.25 89 ALA A O 1
ATOM 678 N N . VAL A 1 90 ? -3.056 14.230 -4.982 1.00 91.50 90 VAL A N 1
ATOM 679 C CA . VAL A 1 90 ? -3.758 12.931 -5.006 1.00 91.50 90 VAL A CA 1
ATOM 680 C C . VAL A 1 90 ? -5.261 13.099 -4.788 1.00 91.50 90 VAL A C 1
ATOM 682 O O . VAL A 1 90 ? -6.036 12.422 -5.458 1.00 91.50 90 VAL A O 1
ATOM 685 N N . GLU A 1 91 ? -5.678 14.052 -3.948 1.00 90.19 91 GLU A N 1
ATOM 686 C CA . GLU A 1 91 ? -7.092 14.409 -3.784 1.00 90.19 91 GLU A CA 1
ATOM 687 C C . GLU A 1 91 ? -7.682 14.962 -5.083 1.00 90.19 91 GLU A C 1
ATOM 689 O O . GLU A 1 91 ? -8.743 14.525 -5.526 1.00 90.19 91 GLU A O 1
ATOM 694 N N . ALA A 1 92 ? -6.970 15.881 -5.743 1.00 93.44 92 ALA A N 1
ATOM 695 C CA . ALA A 1 92 ? -7.391 16.433 -7.029 1.00 93.44 92 ALA A CA 1
ATOM 696 C C . ALA A 1 92 ? -7.500 15.367 -8.135 1.00 93.44 92 ALA A C 1
ATOM 698 O O . ALA A 1 92 ? -8.234 15.571 -9.102 1.00 93.44 92 ALA A O 1
ATOM 699 N N . MET A 1 93 ? -6.785 14.247 -7.994 1.00 93.81 93 MET A N 1
ATOM 700 C CA . MET A 1 93 ? -6.835 13.110 -8.916 1.00 93.81 93 MET A CA 1
ATOM 701 C C . MET A 1 93 ? -7.872 12.055 -8.556 1.00 93.81 93 MET A C 1
ATOM 703 O O . MET A 1 93 ? -8.054 11.113 -9.320 1.00 93.81 93 MET A O 1
ATOM 707 N N . GLY A 1 94 ? -8.574 12.215 -7.433 1.00 93.44 94 GLY A N 1
ATOM 708 C CA . GLY A 1 94 ? -9.572 11.246 -6.992 1.00 93.44 94 GLY A CA 1
ATOM 709 C C . GLY A 1 94 ? -8.971 9.909 -6.562 1.00 93.44 94 GLY A C 1
ATOM 710 O O . GLY A 1 94 ? -9.672 8.905 -6.580 1.00 93.44 94 GLY A O 1
ATOM 711 N N . LEU A 1 95 ? -7.689 9.871 -6.180 1.00 94.44 95 LEU A N 1
ATOM 712 C CA . LEU A 1 95 ? -7.103 8.676 -5.577 1.00 94.44 95 LEU A CA 1
ATOM 713 C C . LEU A 1 95 ? -7.693 8.465 -4.181 1.00 94.44 95 LEU A C 1
ATOM 715 O O . LEU A 1 95 ? -7.719 9.373 -3.351 1.00 94.44 95 LEU A O 1
ATOM 719 N N . GLU A 1 96 ? -8.123 7.241 -3.907 1.00 95.25 96 GLU A N 1
ATOM 720 C CA . GLU A 1 96 ? -8.944 6.935 -2.736 1.00 95.25 96 GLU A CA 1
ATOM 721 C C . GLU A 1 96 ? -8.147 6.251 -1.629 1.00 95.25 96 GLU A C 1
ATOM 723 O O . GLU A 1 96 ? -8.452 6.423 -0.453 1.00 95.25 96 GLU A O 1
ATOM 728 N N . VAL A 1 97 ? -7.123 5.464 -1.976 1.00 96.62 97 VAL A N 1
ATOM 729 C CA . VAL A 1 97 ? -6.482 4.551 -1.021 1.00 96.62 97 VAL A CA 1
ATOM 730 C C . VAL A 1 97 ? -4.985 4.797 -0.907 1.00 96.62 97 VAL A C 1
ATOM 732 O O . VAL A 1 97 ? -4.223 4.559 -1.846 1.00 96.62 97 VAL A O 1
ATOM 735 N N . ASN A 1 98 ? -4.532 5.187 0.284 1.00 94.50 98 ASN A N 1
ATOM 736 C CA . ASN A 1 98 ? -3.115 5.271 0.613 1.00 94.50 98 ASN A CA 1
ATOM 737 C C . ASN A 1 98 ? -2.661 4.065 1.423 1.00 94.50 98 ASN A C 1
ATOM 739 O O . ASN A 1 98 ? -3.303 3.684 2.397 1.00 94.50 98 ASN A O 1
ATOM 743 N N . ILE A 1 99 ? -1.485 3.532 1.101 1.00 92.06 99 ILE A N 1
ATOM 744 C CA . ILE A 1 99 ? -0.898 2.453 1.905 1.00 92.06 99 ILE A CA 1
ATOM 745 C C . ILE A 1 99 ? 0.353 2.877 2.675 1.00 92.06 99 ILE A C 1
ATOM 747 O O . ILE A 1 99 ? 0.816 2.127 3.525 1.00 92.06 99 ILE A O 1
ATOM 751 N N . ASN A 1 100 ? 0.934 4.063 2.446 1.00 85.56 100 ASN A N 1
ATOM 752 C CA . ASN A 1 100 ? 2.282 4.332 2.959 1.00 85.56 100 ASN A CA 1
ATOM 753 C C . ASN A 1 100 ? 2.617 5.796 3.288 1.00 85.56 100 ASN A C 1
ATOM 755 O O . ASN A 1 100 ? 2.921 6.572 2.390 1.00 85.56 100 ASN A O 1
ATOM 759 N N . TYR A 1 101 ? 2.769 6.150 4.565 1.00 86.06 101 TYR A N 1
ATOM 760 C CA . TYR A 1 101 ? 3.357 7.435 4.971 1.00 86.06 101 TYR A CA 1
ATOM 761 C C . TYR A 1 101 ? 4.819 7.301 5.414 1.00 86.06 101 TYR A C 1
ATOM 763 O O . TYR A 1 101 ? 5.135 7.229 6.603 1.00 86.06 101 TYR A O 1
ATOM 771 N N . LYS A 1 102 ? 5.738 7.349 4.445 1.00 84.62 102 LYS A N 1
ATOM 772 C CA . LYS A 1 102 ? 7.191 7.370 4.682 1.00 84.62 102 LYS A CA 1
ATOM 773 C C . LYS A 1 102 ? 7.778 8.766 4.615 1.00 84.62 102 LYS A C 1
ATOM 775 O O . LYS A 1 102 ? 7.565 9.496 3.650 1.00 84.62 102 LYS A O 1
ATOM 780 N N . LYS A 1 103 ? 8.635 9.088 5.585 1.00 81.56 103 LYS A N 1
ATOM 781 C CA . LYS A 1 103 ? 9.489 10.284 5.562 1.00 81.56 103 LYS A CA 1
ATOM 782 C C . LYS A 1 103 ? 10.398 10.245 4.334 1.00 81.56 103 LYS A C 1
ATOM 784 O O . LYS A 1 103 ? 11.251 9.365 4.238 1.00 81.56 103 LYS A O 1
ATOM 789 N N . ARG A 1 104 ? 10.276 11.223 3.432 1.00 76.69 104 ARG A N 1
ATOM 790 C CA . ARG A 1 104 ? 10.981 11.242 2.133 1.00 76.69 104 ARG A CA 1
ATOM 791 C C . ARG A 1 104 ? 12.493 10.999 2.208 1.00 76.69 104 ARG A C 1
ATOM 793 O O . ARG A 1 104 ? 13.029 10.264 1.386 1.00 76.69 104 ARG A O 1
ATOM 800 N N . PHE A 1 105 ? 13.182 11.532 3.218 1.00 78.62 105 PHE A N 1
ATOM 801 C CA . PHE A 1 105 ? 14.641 11.391 3.327 1.00 78.62 105 PHE A CA 1
ATOM 802 C C . PHE A 1 105 ? 15.103 10.095 3.998 1.00 78.62 105 PHE A C 1
ATOM 804 O O . PHE A 1 105 ? 16.169 9.584 3.664 1.00 78.62 105 PHE A O 1
ATOM 811 N N . THR A 1 106 ? 14.333 9.561 4.949 1.00 82.06 106 THR A N 1
ATOM 812 C CA . THR A 1 106 ? 14.733 8.360 5.706 1.00 82.06 106 THR A CA 1
ATOM 813 C C . THR A 1 106 ? 14.044 7.093 5.221 1.00 82.06 106 THR A C 1
ATOM 815 O O . THR A 1 106 ? 14.486 6.001 5.565 1.00 82.06 106 THR A O 1
ATOM 818 N N . GLN A 1 107 ? 12.975 7.228 4.430 1.00 81.88 107 GLN A N 1
ATOM 819 C CA . GLN A 1 107 ? 12.106 6.137 3.984 1.00 81.88 107 GLN A CA 1
ATOM 820 C C . GLN A 1 107 ? 11.543 5.308 5.153 1.00 81.88 107 GLN A C 1
ATOM 822 O O . GLN A 1 107 ? 11.237 4.128 5.002 1.00 81.88 107 GLN A O 1
ATOM 827 N N . GLN A 1 108 ? 11.412 5.934 6.326 1.00 83.81 108 GLN A N 1
ATOM 828 C CA . GLN A 1 108 ? 10.835 5.335 7.526 1.00 83.81 108 GLN A CA 1
ATOM 829 C C . GLN A 1 108 ? 9.419 5.859 7.750 1.00 83.81 108 GLN A C 1
ATOM 831 O O . GLN A 1 108 ? 9.170 7.058 7.587 1.00 83.81 108 GLN A O 1
ATOM 836 N N . SER A 1 109 ? 8.531 4.967 8.174 1.00 86.25 109 SER A N 1
ATOM 837 C CA . SER A 1 109 ? 7.192 5.306 8.656 1.00 86.25 109 SER A CA 1
ATOM 838 C C . SER A 1 109 ? 7.235 5.631 10.152 1.00 86.25 109 SER A C 1
ATOM 840 O O . SER A 1 109 ? 8.113 5.157 10.875 1.00 86.25 109 SER A O 1
ATOM 842 N N . ASP A 1 110 ? 6.312 6.473 10.612 1.00 88.81 110 ASP A N 1
ATOM 843 C CA . ASP A 1 110 ? 6.072 6.690 12.044 1.00 88.81 110 ASP A CA 1
ATOM 844 C C . ASP A 1 110 ? 5.3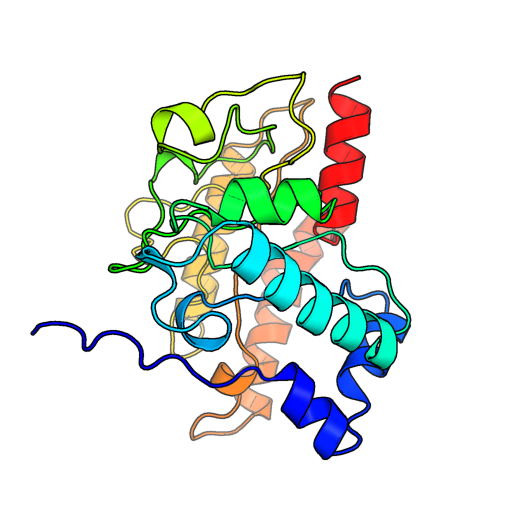53 5.465 12.642 1.00 88.81 110 ASP A C 1
ATOM 846 O O . ASP A 1 110 ? 4.520 4.851 11.975 1.00 88.81 110 ASP A O 1
ATOM 850 N N . GLU A 1 111 ? 5.661 5.092 13.884 1.00 88.25 111 GLU A N 1
ATOM 851 C CA . GLU A 1 111 ? 5.055 3.920 14.540 1.00 88.25 111 GLU A CA 1
ATOM 852 C C . GLU A 1 111 ? 3.541 4.068 14.744 1.00 88.25 111 GLU A C 1
ATOM 854 O O . GLU A 1 111 ? 2.822 3.077 14.828 1.00 88.25 111 GLU A O 1
ATOM 859 N N . ARG A 1 112 ? 3.014 5.298 14.741 1.00 90.56 112 ARG A N 1
ATOM 860 C CA . ARG A 1 112 ? 1.564 5.528 14.792 1.00 90.56 112 ARG A CA 1
ATOM 861 C C . ARG A 1 112 ? 0.816 4.957 13.584 1.00 90.56 112 ARG A C 1
ATOM 863 O O . ARG A 1 112 ? -0.385 4.739 13.680 1.00 90.56 112 ARG A O 1
ATOM 870 N N . PHE A 1 113 ? 1.512 4.669 12.481 1.00 89.94 113 PHE A N 1
ATOM 871 C CA . PHE A 1 113 ? 0.932 4.009 11.310 1.00 89.94 113 PHE A CA 1
ATOM 872 C C . PHE A 1 113 ? 0.920 2.470 11.412 1.00 89.94 113 PHE A C 1
ATOM 874 O O . PHE A 1 113 ? 0.328 1.809 10.560 1.00 89.94 113 PHE A O 1
ATOM 881 N N . THR A 1 114 ? 1.531 1.873 12.447 1.00 89.19 114 THR A N 1
ATOM 882 C CA . THR A 1 114 ? 1.555 0.411 12.654 1.00 89.19 114 THR A CA 1
ATOM 883 C C . THR A 1 114 ? 0.382 -0.049 13.515 1.00 89.19 114 THR A C 1
ATOM 885 O O . THR A 1 114 ? 0.549 -0.532 14.639 1.00 89.19 114 THR A O 1
ATOM 888 N N . ILE A 1 115 ? -0.825 0.152 12.995 1.00 92.56 115 ILE A N 1
ATOM 889 C CA . ILE A 1 115 ? -2.085 -0.303 13.595 1.00 92.56 115 ILE A CA 1
ATOM 890 C C . ILE A 1 115 ? -2.819 -1.237 12.625 1.00 92.56 115 ILE A C 1
ATOM 892 O O . ILE A 1 115 ? -2.265 -1.614 11.600 1.00 92.56 115 ILE A O 1
ATOM 896 N N . LEU A 1 116 ? -4.039 -1.670 12.951 1.00 95.88 116 LEU A N 1
ATOM 897 C CA . LEU A 1 116 ? -4.785 -2.620 12.112 1.00 95.88 116 LEU A CA 1
ATOM 898 C C . LEU A 1 116 ? -5.952 -1.998 11.359 1.00 95.88 116 LEU A C 1
ATOM 900 O O . LEU A 1 116 ? -6.248 -2.416 10.248 1.00 95.88 116 LEU A O 1
ATOM 904 N N . THR A 1 117 ? -6.670 -1.070 11.980 1.00 97.06 117 THR A N 1
ATOM 905 C CA . THR A 1 117 ? -7.903 -0.536 11.399 1.00 97.06 117 THR A CA 1
ATOM 906 C C . THR A 1 117 ? -7.552 0.582 10.425 1.00 97.06 117 THR A C 1
ATOM 908 O O . THR A 1 117 ? -6.830 1.487 10.844 1.00 97.06 117 THR A O 1
ATOM 911 N N . PRO A 1 118 ? -8.039 0.535 9.170 1.00 97.50 118 PRO A N 1
ATOM 912 C CA . PRO A 1 118 ? -7.973 1.680 8.270 1.00 97.50 118 PRO A CA 1
ATOM 913 C C . PRO A 1 118 ? -8.633 2.925 8.876 1.00 97.50 118 PRO A C 1
ATOM 915 O O . PRO A 1 118 ? -9.414 2.826 9.823 1.00 97.50 118 PRO A O 1
ATOM 918 N N . TRP A 1 119 ? -8.300 4.100 8.359 1.00 96.69 119 TRP A N 1
ATOM 919 C CA . TRP A 1 119 ? -8.950 5.352 8.749 1.00 96.69 119 TRP A CA 1
ATOM 920 C C . TRP A 1 119 ? -8.840 6.380 7.634 1.00 96.69 119 TRP A C 1
ATOM 922 O O . TRP A 1 119 ? -7.995 6.255 6.752 1.00 96.69 119 TRP A O 1
ATOM 932 N N . ARG A 1 120 ? -9.654 7.426 7.721 1.00 95.88 120 ARG A N 1
ATOM 933 C CA . ARG A 1 120 ? -9.553 8.619 6.878 1.00 95.88 120 ARG A CA 1
ATOM 934 C C . ARG A 1 120 ? -8.641 9.666 7.515 1.00 95.88 120 ARG A C 1
ATOM 936 O O . ARG A 1 120 ? -9.011 10.155 8.583 1.00 95.88 120 ARG A O 1
ATOM 943 N N . PRO A 1 121 ? -7.438 9.944 6.985 1.00 93.50 121 PRO A N 1
ATOM 944 C CA . PRO A 1 121 ? -6.533 10.947 7.548 1.00 93.50 121 PRO A CA 1
ATOM 945 C C . PRO A 1 121 ? -7.135 12.350 7.431 1.00 93.50 121 PRO A C 1
ATOM 947 O O . PRO A 1 121 ? -7.602 12.693 6.359 1.00 93.50 121 PRO A O 1
ATOM 950 N N . ALA A 1 122 ? -7.057 13.174 8.481 1.00 90.81 122 ALA A N 1
ATOM 951 C CA . ALA A 1 122 ? -7.632 14.526 8.467 1.00 90.81 122 ALA A CA 1
ATOM 952 C C . ALA A 1 122 ? -7.003 15.467 7.426 1.00 90.81 122 ALA A C 1
ATOM 954 O O . ALA A 1 122 ? -7.661 16.377 6.946 1.00 90.81 122 ALA A O 1
ATOM 955 N N . CYS A 1 123 ? -5.706 15.298 7.135 1.00 82.00 123 CYS A N 1
ATOM 956 C CA . CYS A 1 123 ? -5.029 15.889 5.978 1.00 82.00 123 CYS A CA 1
ATOM 957 C C . CYS A 1 123 ? -3.613 15.300 5.819 1.00 82.00 123 CYS A C 1
ATOM 959 O O . CYS A 1 123 ? -3.149 14.475 6.615 1.00 82.00 123 CYS A O 1
ATOM 961 N N . GLY A 1 124 ? -2.872 15.777 4.814 1.00 74.38 124 GLY A N 1
ATOM 962 C CA . GLY A 1 124 ? -1.509 15.343 4.516 1.00 74.38 124 GLY A CA 1
ATOM 963 C C . GLY A 1 124 ? -0.348 16.154 5.107 1.00 74.38 124 GLY A C 1
ATOM 964 O O . GLY A 1 124 ? 0.787 15.845 4.741 1.00 74.38 124 GLY A O 1
ATOM 965 N N . ALA A 1 125 ? -0.538 17.162 5.964 1.00 77.25 125 ALA A N 1
ATOM 966 C CA . ALA A 1 125 ? 0.547 18.100 6.305 1.00 77.25 125 ALA A CA 1
ATOM 967 C C . ALA A 1 125 ? 1.516 17.605 7.404 1.00 77.25 125 ALA A C 1
ATOM 969 O O . ALA A 1 125 ? 2.738 17.722 7.250 1.00 77.25 125 ALA A O 1
ATOM 970 N N . SER A 1 126 ? 1.013 16.995 8.478 1.00 85.88 126 SER A N 1
ATOM 971 C CA . SER A 1 126 ? 1.815 16.473 9.598 1.00 85.88 126 SER A CA 1
ATOM 972 C C . SER A 1 126 ? 1.509 15.008 9.916 1.00 85.88 126 SER A C 1
ATOM 974 O O . SER A 1 126 ? 0.580 14.411 9.376 1.00 85.88 126 SER A O 1
ATOM 976 N N . VAL A 1 127 ? 2.305 14.385 10.793 1.00 88.69 127 VAL A N 1
ATOM 977 C CA . VAL A 1 127 ? 1.979 13.028 11.263 1.00 88.69 127 VAL A CA 1
ATOM 978 C C . VAL A 1 127 ? 0.751 13.061 12.172 1.00 88.69 127 VAL A C 1
ATOM 980 O O . VAL A 1 127 ? -0.075 12.156 12.123 1.00 88.69 127 VAL A O 1
ATOM 983 N N . GLU A 1 128 ? 0.613 14.105 12.985 1.00 90.81 128 GLU A N 1
ATOM 984 C CA . GLU A 1 128 ? -0.525 14.318 13.877 1.00 90.81 128 GLU A CA 1
ATOM 985 C C . GLU A 1 128 ? -1.840 14.382 13.091 1.00 90.81 128 GLU A C 1
ATOM 987 O O . GLU A 1 128 ? -2.773 13.645 13.401 1.00 90.81 128 GLU A O 1
ATOM 992 N N . GLU A 1 129 ? -1.893 15.179 12.025 1.00 89.69 129 GLU A N 1
ATOM 993 C CA . GLU A 1 129 ? -3.082 15.262 11.166 1.00 89.69 129 GLU A CA 1
ATOM 994 C C . GLU A 1 129 ? -3.337 13.942 10.436 1.00 89.69 129 GLU A C 1
ATOM 996 O O . GLU A 1 129 ? -4.455 13.436 10.450 1.00 89.69 129 GLU A O 1
ATOM 1001 N N . ARG A 1 130 ? -2.291 13.296 9.906 1.00 90.25 130 ARG A N 1
ATOM 1002 C CA . ARG A 1 130 ? -2.446 12.014 9.203 1.00 90.25 130 ARG A CA 1
ATOM 1003 C C . ARG A 1 130 ? -2.885 10.855 10.086 1.00 90.25 130 ARG A C 1
ATOM 1005 O O . ARG A 1 130 ? -3.319 9.836 9.567 1.00 90.25 130 ARG A O 1
ATOM 1012 N N . THR A 1 131 ? -2.704 10.963 11.396 1.00 92.75 131 THR A N 1
ATOM 1013 C CA . THR A 1 131 ? -3.125 9.945 12.374 1.00 92.75 131 THR A CA 1
ATOM 1014 C C . THR A 1 131 ? -4.439 10.315 13.056 1.00 92.75 131 THR A C 1
ATOM 1016 O O . THR A 1 131 ? -4.948 9.549 13.874 1.00 92.75 131 THR A O 1
ATOM 1019 N N . THR A 1 132 ? -5.001 11.473 12.707 1.00 94.31 132 THR A N 1
ATOM 1020 C CA . THR A 1 132 ? -6.331 11.898 13.126 1.00 94.31 132 THR A CA 1
ATOM 1021 C C . THR A 1 132 ? -7.340 11.396 12.109 1.00 94.31 132 THR A C 1
ATOM 1023 O O . THR A 1 132 ? -7.137 11.541 10.908 1.00 94.31 132 THR A O 1
ATOM 1026 N N . HIS A 1 133 ? -8.407 10.779 12.606 1.00 95.56 133 HIS A N 1
ATOM 1027 C CA . HIS A 1 133 ? -9.488 10.293 11.771 1.00 95.56 133 HIS A CA 1
ATOM 1028 C C . HIS A 1 133 ? -10.521 11.400 11.518 1.00 95.56 133 HIS A C 1
ATOM 1030 O O . HIS A 1 133 ? -11.021 11.973 12.488 1.00 95.56 133 HIS A O 1
ATOM 1036 N N . ASP A 1 134 ? -10.835 11.669 10.251 1.00 95.25 134 ASP A N 1
ATOM 1037 C CA . ASP A 1 134 ? -11.831 12.653 9.817 1.00 95.25 134 ASP A CA 1
ATOM 1038 C C . ASP A 1 134 ? -12.847 12.020 8.856 1.00 95.25 134 ASP A C 1
ATOM 1040 O O . ASP A 1 134 ? -12.470 11.421 7.855 1.00 95.25 134 ASP A O 1
ATOM 1044 N N . LEU A 1 135 ? -14.139 12.125 9.168 1.00 93.69 135 LEU A N 1
ATOM 1045 C CA . LEU A 1 135 ? -15.206 11.504 8.374 1.00 93.69 135 LEU A CA 1
ATOM 1046 C C . LEU A 1 135 ? -15.502 12.259 7.073 1.00 93.69 135 LEU A C 1
ATOM 1048 O O . LEU A 1 135 ? -16.123 11.684 6.181 1.00 93.69 135 LEU A O 1
ATOM 1052 N N . ASP A 1 136 ? -15.070 13.516 6.965 1.00 91.69 136 ASP A N 1
ATOM 1053 C CA . ASP A 1 136 ? -15.317 14.346 5.784 1.00 91.69 136 ASP A CA 1
ATOM 1054 C C . ASP A 1 136 ? -14.252 14.135 4.685 1.00 91.69 136 ASP A C 1
ATOM 1056 O O . ASP A 1 136 ? -14.434 14.570 3.547 1.00 91.69 136 ASP A O 1
ATOM 1060 N N . GLU A 1 137 ? -13.158 13.434 5.000 1.00 92.31 137 GLU A N 1
ATOM 1061 C CA . GLU A 1 137 ? -12.026 13.208 4.096 1.00 92.31 137 GLU A CA 1
ATOM 1062 C C . GLU A 1 137 ? -12.239 11.993 3.183 1.00 92.31 137 GLU A C 1
ATOM 1064 O O . GLU A 1 137 ? -12.651 10.914 3.615 1.00 92.31 137 GLU A O 1
ATOM 1069 N N . ALA A 1 138 ? -11.915 12.130 1.895 1.00 90.12 138 ALA A N 1
ATOM 1070 C CA . ALA A 1 138 ? -12.150 11.072 0.908 1.00 90.12 138 ALA A CA 1
ATOM 1071 C C . ALA A 1 138 ? -11.123 9.929 0.992 1.00 90.12 138 ALA A C 1
ATOM 1073 O O . ALA A 1 138 ? -11.470 8.767 0.772 1.00 90.12 138 ALA A O 1
ATOM 1074 N N . VAL A 1 139 ? -9.874 10.260 1.328 1.00 94.06 139 VAL A N 1
ATOM 1075 C CA . VAL A 1 139 ? -8.751 9.319 1.348 1.00 94.06 139 VAL A CA 1
ATOM 1076 C C . VAL A 1 139 ? -8.874 8.342 2.512 1.00 94.06 139 VAL A C 1
ATOM 1078 O O . VAL A 1 139 ? -9.052 8.743 3.657 1.00 94.06 139 VAL A O 1
ATOM 1081 N N . ILE A 1 140 ? -8.660 7.057 2.242 1.00 96.31 140 ILE A N 1
ATOM 1082 C CA . ILE A 1 140 ? -8.560 5.988 3.235 1.00 96.31 140 ILE A CA 1
ATOM 1083 C C . ILE A 1 140 ? -7.110 5.521 3.309 1.00 96.31 140 ILE A C 1
ATOM 1085 O O . ILE A 1 140 ? -6.513 5.095 2.321 1.00 96.31 140 ILE A O 1
ATOM 1089 N N . TYR A 1 141 ? -6.538 5.551 4.506 1.00 95.88 141 TYR A N 1
ATOM 1090 C CA . TYR A 1 141 ? -5.246 4.949 4.784 1.00 95.88 141 TYR A CA 1
ATOM 1091 C C . TYR A 1 141 ? -5.406 3.509 5.274 1.00 95.88 141 TYR A C 1
ATOM 1093 O O . TYR A 1 141 ? -6.082 3.253 6.273 1.00 95.88 141 TYR A O 1
ATOM 1101 N N . ILE A 1 142 ? -4.727 2.572 4.611 1.00 96.94 142 ILE A N 1
ATOM 1102 C CA . ILE A 1 142 ? -4.648 1.168 5.022 1.00 96.94 142 ILE A CA 1
ATOM 1103 C C . ILE A 1 142 ? -3.304 0.929 5.716 1.00 96.94 142 ILE A C 1
ATOM 1105 O O . ILE A 1 142 ? -2.252 1.002 5.072 1.00 96.94 142 ILE A O 1
ATOM 1109 N N . PRO A 1 143 ? -3.302 0.604 7.019 1.00 94.69 143 PRO A N 1
ATOM 1110 C CA . PRO A 1 143 ? -2.071 0.326 7.734 1.00 94.69 143 PRO A CA 1
ATOM 1111 C C . PRO A 1 143 ? -1.521 -1.065 7.408 1.00 94.69 143 PRO A C 1
ATOM 1113 O O . PRO A 1 143 ? -2.250 -1.999 7.074 1.00 94.69 143 PRO A O 1
ATOM 1116 N N . SER A 1 144 ? -0.207 -1.219 7.572 1.00 92.44 144 SER A N 1
ATOM 1117 C CA . SER A 1 144 ? 0.496 -2.487 7.326 1.00 92.44 144 SER A CA 1
ATOM 1118 C C . SER A 1 144 ? 0.272 -3.549 8.397 1.00 92.44 144 SER A C 1
ATOM 1120 O O . SER A 1 144 ? 0.603 -4.717 8.190 1.00 92.44 144 SER A O 1
ATOM 1122 N N . GLY A 1 145 ? -0.316 -3.169 9.528 1.00 94.56 145 GLY A N 1
ATOM 1123 C CA . GLY A 1 145 ? -0.516 -4.025 10.683 1.00 94.56 145 GLY A CA 1
ATOM 1124 C C . GLY A 1 145 ? 0.464 -3.738 11.816 1.00 94.56 145 GLY A C 1
ATOM 1125 O O . GLY A 1 145 ? 1.166 -2.725 11.843 1.00 94.56 145 GLY A O 1
ATOM 1126 N N . VAL A 1 146 ? 0.509 -4.649 12.787 1.00 94.19 146 VAL A N 1
ATOM 1127 C CA . VAL A 1 146 ? 1.344 -4.516 13.985 1.00 94.19 146 VAL A CA 1
ATOM 1128 C C . VAL A 1 146 ? 2.661 -5.255 13.784 1.00 94.19 146 VAL A C 1
ATOM 1130 O O . VAL A 1 146 ? 2.711 -6.487 13.777 1.00 94.19 146 VAL A O 1
ATOM 1133 N N . PHE A 1 147 ? 3.746 -4.490 13.691 1.00 90.81 147 PHE A N 1
ATOM 1134 C CA . PHE A 1 147 ? 5.114 -4.999 13.637 1.00 90.81 147 PHE A CA 1
ATOM 1135 C C . PHE A 1 147 ? 5.795 -4.756 14.995 1.00 90.81 147 PHE A C 1
ATOM 1137 O O . PHE A 1 147 ? 5.929 -3.604 15.409 1.00 90.81 147 PHE A O 1
ATOM 1144 N N . PRO A 1 148 ? 6.215 -5.802 15.728 1.00 85.75 148 PRO A N 1
ATOM 1145 C CA . PRO A 1 148 ? 6.840 -5.633 17.041 1.00 85.75 148 PRO A CA 1
ATOM 1146 C C . PRO A 1 148 ? 8.205 -4.935 16.952 1.00 85.75 148 PRO A C 1
ATOM 1148 O O . PRO A 1 148 ? 8.847 -4.946 15.916 1.00 85.75 148 PRO A O 1
ATOM 1151 N N . ALA A 1 149 ? 8.715 -4.391 18.061 1.00 83.31 149 ALA A N 1
ATOM 1152 C CA . ALA A 1 149 ? 9.925 -3.550 18.068 1.00 83.31 149 ALA A CA 1
ATOM 1153 C C . ALA A 1 149 ? 11.207 -4.198 17.492 1.00 83.31 149 ALA A C 1
ATOM 1155 O O . ALA A 1 149 ? 12.118 -3.496 17.058 1.00 83.31 149 ALA A O 1
ATOM 1156 N N . HIS A 1 150 ? 11.307 -5.532 17.479 1.00 81.19 150 HIS A N 1
ATOM 1157 C CA . HIS A 1 150 ? 12.432 -6.230 16.843 1.00 81.19 150 HIS A CA 1
ATOM 1158 C C . HIS A 1 150 ? 12.311 -6.286 15.306 1.00 81.19 150 HIS A C 1
ATOM 1160 O O . HIS A 1 150 ? 13.278 -6.625 14.622 1.00 81.19 150 HIS A O 1
ATOM 1166 N N . CYS A 1 151 ? 11.157 -5.904 14.759 1.00 81.06 151 CYS A N 1
ATOM 1167 C CA . CYS A 1 151 ? 10.913 -5.720 13.341 1.00 81.06 151 CYS A CA 1
ATOM 1168 C C . CYS A 1 151 ? 11.409 -4.345 12.864 1.00 81.06 151 CYS A C 1
ATOM 1170 O O . CYS A 1 151 ? 10.649 -3.390 12.738 1.00 81.06 151 CYS A O 1
ATOM 1172 N N . GLN A 1 152 ? 12.710 -4.241 12.575 1.00 76.75 152 GLN A N 1
ATOM 1173 C CA . GLN A 1 152 ? 13.381 -2.972 12.239 1.00 76.75 152 GLN A CA 1
ATOM 1174 C C . GLN A 1 152 ? 12.908 -2.295 10.941 1.00 76.75 152 GLN A C 1
ATOM 1176 O O . GLN A 1 152 ? 13.182 -1.113 10.726 1.00 76.75 152 GLN A O 1
ATOM 1181 N N . LYS A 1 153 ? 12.256 -3.040 10.047 1.00 79.62 153 LYS A N 1
ATOM 1182 C CA . LYS A 1 153 ? 11.669 -2.525 8.808 1.00 79.62 153 LYS A CA 1
ATOM 1183 C C . LYS A 1 153 ? 10.194 -2.885 8.785 1.00 79.62 153 LYS A C 1
ATOM 1185 O O . LYS A 1 153 ? 9.834 -4.022 8.476 1.00 79.62 153 LYS A O 1
ATOM 1190 N N . LEU A 1 154 ? 9.368 -1.914 9.146 1.00 83.25 154 LEU A N 1
ATOM 1191 C CA . LEU A 1 154 ? 7.919 -2.004 9.008 1.00 83.25 154 LEU A CA 1
ATOM 1192 C C . LEU A 1 154 ? 7.579 -2.404 7.572 1.00 83.25 154 LEU A C 1
ATOM 1194 O O . LEU A 1 154 ? 8.344 -2.058 6.668 1.00 83.25 154 LEU A O 1
ATOM 1198 N N . GLU A 1 155 ? 6.476 -3.136 7.384 1.00 84.44 155 GLU A N 1
ATOM 1199 C CA . GLU A 1 155 ? 5.896 -3.497 6.077 1.00 84.44 155 GLU A CA 1
ATOM 1200 C C . GLU A 1 155 ? 6.847 -4.175 5.072 1.00 84.44 155 GLU A C 1
ATOM 1202 O O . GLU A 1 155 ? 6.492 -4.302 3.908 1.00 84.44 155 GLU A O 1
ATOM 1207 N N . ALA A 1 156 ? 8.047 -4.614 5.463 1.00 83.25 156 ALA A N 1
ATOM 1208 C CA . ALA A 1 156 ? 9.043 -5.152 4.540 1.00 83.25 156 ALA A CA 1
ATOM 1209 C C . ALA A 1 156 ? 9.290 -6.640 4.783 1.00 83.25 156 ALA A C 1
ATOM 1211 O O . ALA A 1 156 ? 9.450 -7.069 5.926 1.00 83.25 156 ALA A O 1
ATOM 1212 N N . PHE A 1 157 ? 9.452 -7.395 3.697 1.00 82.81 157 PHE A N 1
ATOM 1213 C CA . PHE A 1 157 ? 10.111 -8.697 3.745 1.00 82.81 157 PHE A CA 1
ATOM 1214 C C . PHE A 1 157 ? 11.632 -8.475 3.859 1.00 82.81 157 PHE A C 1
ATOM 1216 O O . PHE A 1 157 ? 12.231 -7.869 2.957 1.00 82.81 157 PHE A O 1
ATOM 1223 N N . PRO A 1 158 ? 12.292 -8.898 4.959 1.00 80.31 158 PRO A N 1
ATOM 1224 C CA . PRO A 1 158 ? 13.738 -8.766 5.091 1.00 80.31 158 PRO A CA 1
ATOM 1225 C C . PRO A 1 158 ? 14.468 -9.514 3.977 1.00 80.31 158 PRO A C 1
ATOM 1227 O O . PRO A 1 158 ? 13.976 -10.502 3.446 1.00 80.31 158 PRO A O 1
ATOM 1230 N N . ARG A 1 159 ? 15.668 -9.044 3.628 1.00 76.50 159 ARG A N 1
ATOM 1231 C CA . ARG A 1 159 ? 16.521 -9.708 2.636 1.00 76.50 159 ARG A CA 1
ATOM 1232 C C . ARG A 1 159 ? 17.716 -10.374 3.317 1.00 76.50 159 ARG A C 1
ATOM 1234 O O . ARG A 1 159 ? 18.239 -9.780 4.265 1.00 76.50 159 ARG A O 1
ATOM 1241 N N . PRO A 1 160 ? 18.213 -11.502 2.781 1.00 75.81 160 PRO A N 1
ATOM 1242 C CA . PRO A 1 160 ? 17.658 -12.266 1.648 1.00 75.81 160 PRO A CA 1
ATOM 1243 C C . PRO A 1 160 ? 16.319 -12.945 1.996 1.00 75.81 160 PRO A C 1
ATOM 1245 O O . PRO A 1 160 ? 15.999 -13.074 3.171 1.00 75.81 160 PRO A O 1
ATOM 1248 N N . TYR A 1 161 ? 15.538 -13.358 0.990 1.00 76.69 161 TYR A N 1
ATOM 1249 C CA . TYR A 1 161 ? 14.285 -14.106 1.183 1.00 76.69 161 TYR A CA 1
ATOM 1250 C C . TYR A 1 161 ? 14.570 -15.554 1.595 1.00 76.69 161 TYR A C 1
ATOM 1252 O O . TYR A 1 161 ? 14.484 -16.485 0.801 1.00 76.69 161 TYR A O 1
ATOM 1260 N N . CYS A 1 162 ? 14.986 -15.710 2.846 1.00 76.25 162 CYS A N 1
ATOM 1261 C CA . CYS A 1 162 ? 15.258 -16.974 3.516 1.00 76.25 162 CYS A CA 1
ATOM 1262 C C . CYS A 1 162 ? 14.215 -17.239 4.608 1.00 76.25 162 CYS A C 1
ATOM 1264 O O . CYS A 1 162 ? 13.388 -16.376 4.906 1.00 76.25 162 CYS A O 1
ATOM 1266 N N . TYR A 1 163 ? 14.265 -18.414 5.237 1.00 79.19 163 TYR A N 1
ATOM 1267 C CA . TYR A 1 163 ? 13.350 -18.773 6.325 1.00 79.19 163 TYR A CA 1
ATOM 1268 C C . TYR A 1 163 ? 13.287 -17.707 7.426 1.00 79.19 163 TYR A C 1
ATOM 1270 O O . TYR A 1 163 ? 12.197 -17.357 7.863 1.00 79.19 163 TYR A O 1
ATOM 1278 N N . GLU A 1 164 ? 14.415 -17.097 7.800 1.00 80.94 164 GLU A N 1
ATOM 1279 C CA . GLU A 1 164 ? 14.449 -16.030 8.805 1.00 80.94 164 GLU A CA 1
ATOM 1280 C C . GLU A 1 164 ? 13.657 -14.778 8.380 1.00 80.94 164 GLU A C 1
ATOM 1282 O O . GLU A 1 164 ? 13.049 -14.109 9.219 1.00 80.94 164 GLU A O 1
ATOM 1287 N N . ALA A 1 165 ? 13.625 -14.457 7.082 1.00 81.94 165 ALA A N 1
ATOM 1288 C CA . ALA A 1 165 ? 12.814 -13.359 6.558 1.00 81.94 165 ALA A CA 1
ATOM 1289 C C . ALA A 1 165 ? 11.312 -13.671 6.619 1.00 81.94 165 ALA A C 1
ATOM 1291 O O . ALA A 1 165 ? 10.509 -12.781 6.897 1.00 81.94 165 ALA A O 1
ATOM 1292 N N . PHE A 1 166 ? 10.922 -14.926 6.412 1.00 87.69 166 PHE A N 1
ATOM 1293 C CA . PHE A 1 166 ? 9.526 -15.346 6.545 1.00 87.69 166 PHE A CA 1
ATOM 1294 C C . PHE A 1 166 ? 9.096 -15.526 7.996 1.00 87.69 166 PHE A C 1
ATOM 1296 O O . PHE A 1 166 ? 7.954 -15.217 8.331 1.00 87.69 166 PHE A O 1
ATOM 1303 N N . ASP A 1 167 ? 9.999 -15.932 8.885 1.00 88.06 167 ASP A N 1
ATOM 1304 C CA . ASP A 1 167 ? 9.753 -15.938 10.328 1.00 88.06 167 ASP A CA 1
ATOM 1305 C C . ASP A 1 167 ? 9.482 -14.522 10.837 1.00 88.06 167 ASP A C 1
ATOM 1307 O O . ASP A 1 167 ? 8.549 -14.309 11.610 1.00 88.06 167 ASP A O 1
ATOM 1311 N N . TYR A 1 168 ? 10.223 -13.530 10.339 1.00 89.50 168 TYR A N 1
ATOM 1312 C CA . TYR A 1 168 ? 9.971 -12.122 10.638 1.00 89.50 168 TYR A CA 1
ATOM 1313 C C . TYR A 1 168 ? 8.537 -11.702 10.286 1.00 89.50 168 TYR A C 1
ATOM 1315 O O . TYR A 1 168 ? 7.830 -11.129 11.118 1.00 89.50 168 TYR A O 1
ATOM 1323 N N . VAL A 1 169 ? 8.081 -12.016 9.069 1.00 90.81 169 VAL A N 1
ATOM 1324 C CA . VAL A 1 169 ? 6.718 -11.676 8.625 1.00 90.81 169 VAL A CA 1
ATOM 1325 C C . VAL A 1 169 ? 5.673 -12.517 9.360 1.00 90.81 169 VAL A C 1
ATOM 1327 O O . VAL A 1 169 ? 4.611 -12.009 9.711 1.00 90.81 169 VAL A O 1
ATOM 1330 N N . THR A 1 170 ? 5.991 -13.767 9.699 1.00 93.75 170 THR A N 1
ATOM 1331 C CA . THR A 1 170 ? 5.147 -14.632 10.538 1.00 93.75 170 THR A CA 1
ATOM 1332 C C . THR A 1 170 ? 4.928 -14.030 11.919 1.00 93.75 170 THR A C 1
ATOM 1334 O O . THR A 1 170 ? 3.812 -14.072 12.442 1.00 93.75 170 THR A O 1
ATOM 1337 N N . VAL A 1 171 ? 5.971 -13.461 12.524 1.00 93.75 171 VAL A N 1
ATOM 1338 C CA . VAL A 1 171 ? 5.861 -12.791 13.820 1.00 93.75 171 VAL A CA 1
ATOM 1339 C C . VAL A 1 171 ? 4.960 -11.561 13.710 1.00 93.75 171 VAL A C 1
ATOM 1341 O O . VAL A 1 171 ? 4.034 -11.438 14.511 1.00 93.75 171 VAL A O 1
ATOM 1344 N N . ALA A 1 172 ? 5.146 -10.715 12.694 1.00 94.19 172 ALA A N 1
ATOM 1345 C CA . ALA A 1 172 ? 4.282 -9.554 12.464 1.00 94.19 172 ALA A CA 1
ATOM 1346 C C . ALA A 1 172 ? 2.811 -9.950 12.212 1.00 94.19 172 ALA A C 1
ATOM 1348 O O . ALA A 1 172 ? 1.897 -9.378 12.811 1.00 94.19 172 ALA A O 1
ATOM 1349 N N . LEU A 1 17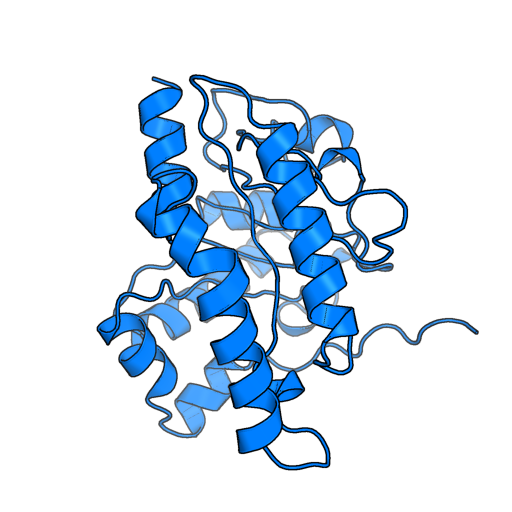3 ? 2.568 -10.992 11.409 1.00 95.88 173 LEU A N 1
ATOM 1350 C CA . LEU A 1 173 ? 1.229 -11.532 11.160 1.00 95.88 173 LEU A CA 1
ATOM 1351 C C . LEU A 1 173 ? 0.578 -12.036 12.456 1.00 95.88 173 LEU A C 1
ATOM 1353 O O . LEU A 1 173 ? -0.570 -11.710 12.749 1.00 95.88 173 LEU A O 1
ATOM 1357 N N . ARG A 1 174 ? 1.307 -12.802 13.277 1.00 95.81 174 ARG A N 1
ATOM 1358 C CA . ARG A 1 174 ? 0.795 -13.313 14.562 1.00 95.81 174 ARG A CA 1
ATOM 1359 C C . ARG A 1 174 ? 0.526 -12.196 15.566 1.00 95.81 174 ARG A C 1
ATOM 1361 O O . ARG A 1 174 ? -0.488 -12.252 16.263 1.00 95.81 174 ARG A O 1
ATOM 1368 N N . SER A 1 175 ? 1.393 -11.186 15.630 1.00 95.75 175 SER A N 1
ATOM 1369 C CA . SER A 1 175 ? 1.169 -9.985 16.441 1.00 95.75 175 SER A CA 1
ATOM 1370 C C . SER A 1 175 ? -0.088 -9.242 15.994 1.00 95.75 175 SER A C 1
ATOM 1372 O O . SER A 1 175 ? -0.922 -8.900 16.830 1.00 95.75 175 SER A O 1
ATOM 1374 N N . SER A 1 176 ? -0.274 -9.085 14.684 1.00 97.00 176 SER A N 1
ATOM 1375 C CA . SER A 1 176 ? -1.464 -8.462 14.099 1.00 97.00 176 SER A CA 1
ATOM 1376 C C . SER A 1 176 ? -2.735 -9.251 14.418 1.00 97.00 176 SER A C 1
ATOM 1378 O O . SER A 1 176 ? -3.705 -8.680 14.902 1.00 97.00 176 SER A O 1
ATOM 1380 N N . LEU A 1 177 ? -2.708 -10.581 14.280 1.00 97.31 177 LEU A N 1
ATOM 1381 C CA . LEU A 1 177 ? -3.822 -11.457 14.663 1.00 97.31 177 LEU A CA 1
ATOM 1382 C C . LEU A 1 177 ? -4.199 -11.346 16.146 1.00 97.31 177 LEU A C 1
ATOM 1384 O O . LEU A 1 177 ? -5.369 -11.504 16.489 1.00 97.31 177 LEU A O 1
ATOM 1388 N N . HIS A 1 178 ? -3.227 -11.108 17.029 1.00 96.44 178 HIS A N 1
ATOM 1389 C CA . HIS A 1 178 ? -3.483 -10.932 18.459 1.00 96.44 178 HIS A CA 1
ATOM 1390 C C . HIS A 1 178 ? -4.074 -9.555 18.791 1.00 96.44 178 HIS A C 1
ATOM 1392 O O . HIS A 1 178 ? -4.826 -9.429 19.753 1.00 96.44 178 HIS A O 1
ATOM 1398 N N . ALA A 1 179 ? -3.751 -8.540 17.991 1.00 96.50 179 ALA A N 1
ATOM 1399 C CA . ALA A 1 179 ? -4.201 -7.167 18.187 1.00 96.50 179 ALA A CA 1
ATOM 1400 C C . ALA A 1 179 ? -5.548 -6.850 17.507 1.00 96.50 179 ALA A C 1
ATOM 1402 O O . ALA A 1 179 ? -6.039 -5.729 17.641 1.00 96.50 179 ALA A O 1
ATOM 1403 N N . VAL A 1 180 ? -6.150 -7.814 16.792 1.00 96.94 180 VAL A N 1
ATOM 1404 C CA . VAL A 1 180 ? -7.428 -7.639 16.083 1.00 96.94 180 VAL A CA 1
ATOM 1405 C C . VAL A 1 180 ? -8.481 -7.025 16.996 1.00 96.94 180 VAL A C 1
ATOM 1407 O O . VAL A 1 180 ? -8.820 -7.566 18.052 1.00 96.94 180 VAL A O 1
ATOM 1410 N N . THR A 1 181 ? -9.072 -5.923 16.538 1.00 95.12 181 THR A N 1
ATOM 1411 C CA . THR A 1 181 ? -10.241 -5.348 17.200 1.00 95.12 181 THR A CA 1
ATOM 1412 C C . THR A 1 181 ? -11.497 -5.969 16.605 1.00 95.12 181 THR A C 1
ATOM 1414 O O . THR A 1 181 ? -11.819 -5.758 15.433 1.00 95.12 181 THR A O 1
ATOM 1417 N N . LYS A 1 182 ? -12.211 -6.763 17.411 1.00 94.25 182 LYS A N 1
ATOM 1418 C CA . LYS A 1 182 ? -13.451 -7.424 16.990 1.00 94.25 182 LYS A CA 1
ATOM 1419 C C . LYS A 1 182 ? -14.485 -6.393 16.533 1.00 94.25 182 LYS A C 1
ATOM 1421 O O . LYS A 1 182 ? -14.705 -5.395 17.210 1.00 94.25 182 LYS A O 1
ATOM 1426 N N . GLY A 1 183 ? -15.159 -6.694 15.424 1.00 94.00 183 GLY A N 1
ATOM 1427 C CA . GLY A 1 183 ? -16.210 -5.840 14.876 1.00 94.00 183 GLY A CA 1
ATOM 1428 C C . GLY A 1 183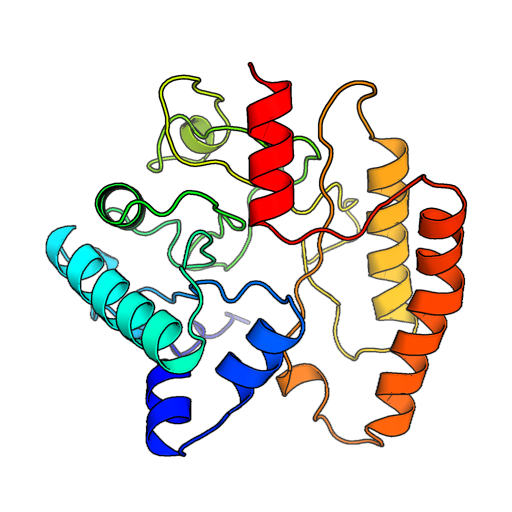 ? -15.688 -4.625 14.116 1.00 94.00 183 GLY A C 1
ATOM 1429 O O . GLY A 1 183 ? -16.491 -3.754 13.821 1.00 94.00 183 GLY A O 1
ATOM 1430 N N . LYS A 1 184 ? -14.385 -4.565 13.813 1.00 96.50 184 LYS A N 1
ATOM 1431 C CA . LYS A 1 184 ? -13.778 -3.590 12.901 1.00 96.50 184 LYS A CA 1
ATOM 1432 C C . LYS A 1 184 ? -13.184 -4.284 11.682 1.00 96.50 184 LYS A C 1
ATOM 1434 O O . LYS A 1 184 ? -12.845 -5.471 11.743 1.00 96.50 184 LYS A O 1
ATOM 1439 N N . VAL A 1 185 ? -12.964 -3.520 10.618 1.00 97.62 185 VAL A N 1
ATOM 1440 C CA . VAL A 1 185 ? -12.035 -3.920 9.559 1.00 97.62 185 VAL A CA 1
ATOM 1441 C C . VAL A 1 185 ? -10.610 -3.858 10.108 1.00 97.62 185 VAL A C 1
ATOM 1443 O O . VAL A 1 185 ? -10.232 -2.917 10.803 1.00 97.62 185 VAL A O 1
ATOM 1446 N N . ASN A 1 186 ? -9.839 -4.913 9.865 1.00 98.00 186 ASN A N 1
ATOM 1447 C CA . ASN A 1 186 ? -8.442 -5.024 10.268 1.00 98.00 186 ASN A CA 1
ATOM 1448 C C . ASN A 1 186 ? -7.643 -5.439 9.029 1.00 98.00 186 ASN A C 1
ATOM 1450 O O . ASN A 1 186 ? -8.055 -6.363 8.327 1.00 98.00 186 ASN A O 1
ATOM 1454 N N . ALA A 1 187 ? -6.521 -4.775 8.779 1.00 97.19 187 ALA A N 1
ATOM 1455 C CA . ALA A 1 187 ? -5.643 -5.013 7.647 1.00 97.19 187 ALA A CA 1
ATOM 1456 C C . ALA A 1 187 ? -4.248 -5.446 8.115 1.00 97.19 187 ALA A C 1
ATOM 1458 O O . ALA A 1 187 ? -3.782 -5.082 9.198 1.00 97.19 187 ALA A O 1
ATOM 1459 N N . PHE A 1 188 ? -3.596 -6.249 7.283 1.00 96.06 188 PHE A N 1
ATOM 1460 C CA . PHE A 1 188 ? -2.188 -6.603 7.397 1.00 96.06 188 PHE A CA 1
ATOM 1461 C C . PHE A 1 188 ? -1.643 -6.789 5.987 1.00 96.06 188 PHE A C 1
ATOM 1463 O O . PHE A 1 188 ? -2.259 -7.490 5.183 1.00 96.06 188 PHE A O 1
ATOM 1470 N N . TYR A 1 189 ? -0.484 -6.206 5.697 1.00 94.38 189 TYR A N 1
ATOM 1471 C CA . TYR A 1 189 ? 0.201 -6.444 4.434 1.00 94.38 189 TYR A CA 1
ATOM 1472 C C . TYR A 1 189 ? 1.722 -6.368 4.602 1.00 94.38 189 TYR A C 1
ATOM 1474 O O . TYR A 1 189 ? 2.253 -5.780 5.547 1.00 94.38 189 TYR A O 1
ATOM 1482 N N . GLY A 1 190 ? 2.436 -6.962 3.648 1.00 89.62 190 GLY A N 1
ATOM 1483 C CA . GLY A 1 190 ? 3.878 -6.808 3.497 1.00 89.62 190 GLY A CA 1
ATOM 1484 C C . GLY A 1 190 ? 4.235 -6.428 2.062 1.00 89.62 190 GLY A C 1
ATOM 1485 O O . GLY A 1 190 ? 3.548 -6.803 1.118 1.00 89.62 190 GLY A O 1
ATOM 1486 N N . THR A 1 191 ? 5.321 -5.682 1.911 1.00 88.44 191 THR A N 1
ATOM 1487 C CA . THR A 1 191 ? 5.839 -5.170 0.641 1.00 88.44 191 THR A CA 1
ATOM 1488 C C . THR A 1 191 ? 6.998 -6.032 0.166 1.00 88.44 191 THR A C 1
ATOM 1490 O O . THR A 1 191 ? 7.982 -6.240 0.886 1.00 88.44 191 THR A O 1
ATOM 1493 N N . LEU A 1 192 ? 6.899 -6.477 -1.080 1.00 86.31 192 LEU A N 1
ATOM 1494 C CA . LEU A 1 192 ? 7.919 -7.221 -1.812 1.00 86.31 192 LEU A CA 1
ATOM 1495 C C . LEU A 1 192 ? 8.203 -6.517 -3.142 1.00 86.31 192 LEU A C 1
ATOM 1497 O O . LEU A 1 192 ? 7.359 -5.773 -3.639 1.00 86.31 192 LEU A O 1
ATOM 1501 N N . HIS A 1 193 ? 9.372 -6.766 -3.734 1.00 83.88 193 HIS A N 1
ATOM 1502 C CA . HIS A 1 193 ? 9.685 -6.280 -5.079 1.00 83.88 193 HIS A CA 1
ATOM 1503 C C . HIS A 1 193 ? 10.087 -7.452 -5.975 1.00 83.88 193 HIS A C 1
ATOM 1505 O O . HIS A 1 193 ? 10.918 -8.258 -5.558 1.00 83.88 193 HIS A O 1
ATOM 1511 N N . PRO A 1 194 ? 9.617 -7.519 -7.235 1.00 77.56 194 PRO A N 1
ATOM 1512 C CA . PRO A 1 194 ? 10.015 -8.571 -8.173 1.00 77.56 194 PRO A CA 1
ATOM 1513 C C . PRO A 1 194 ? 11.538 -8.703 -8.328 1.00 77.56 194 PRO A C 1
ATOM 1515 O O . PRO A 1 194 ? 12.079 -9.801 -8.380 1.00 77.56 194 PRO A O 1
ATOM 1518 N N . GLY A 1 195 ? 12.267 -7.581 -8.309 1.00 72.62 195 GLY A N 1
ATOM 1519 C CA . GLY A 1 195 ? 13.732 -7.585 -8.381 1.00 72.62 195 GLY A CA 1
ATOM 1520 C C . GLY A 1 195 ? 14.431 -8.287 -7.209 1.00 72.62 195 GLY A C 1
ATOM 1521 O O . GLY A 1 195 ? 15.588 -8.676 -7.348 1.00 72.62 195 GLY A O 1
ATOM 1522 N N . ASP A 1 196 ? 13.754 -8.471 -6.073 1.00 71.38 196 ASP A N 1
ATOM 1523 C CA . ASP A 1 196 ? 14.310 -9.174 -4.915 1.00 71.38 196 ASP A CA 1
ATOM 1524 C C . ASP A 1 196 ? 14.268 -10.709 -5.086 1.00 71.38 196 ASP A C 1
ATOM 1526 O O . ASP A 1 196 ? 14.996 -11.421 -4.391 1.00 71.38 196 ASP A O 1
ATOM 1530 N N . PHE A 1 197 ? 13.495 -11.225 -6.050 1.00 65.88 197 PHE A N 1
ATOM 1531 C CA . PHE A 1 197 ? 13.477 -12.649 -6.402 1.00 65.88 197 PHE A CA 1
ATOM 1532 C C . PHE A 1 197 ? 14.686 -13.037 -7.263 1.00 65.88 197 PHE A C 1
ATOM 1534 O O . PHE A 1 197 ? 15.204 -14.139 -7.130 1.00 65.88 197 PHE A O 1
ATOM 1541 N N . PHE A 1 198 ? 15.229 -12.116 -8.063 1.00 65.19 198 PHE A N 1
ATOM 1542 C CA . PHE A 1 198 ? 16.236 -12.411 -9.094 1.00 65.19 198 PHE A CA 1
ATOM 1543 C C . PHE A 1 198 ? 17.696 -12.150 -8.653 1.00 65.19 198 PHE A C 1
ATOM 1545 O O . PHE A 1 198 ? 18.499 -11.576 -9.388 1.00 65.19 198 PHE A O 1
ATOM 1552 N N . GLY A 1 199 ? 18.055 -12.544 -7.424 1.00 63.16 199 GLY A N 1
ATOM 1553 C CA . GLY A 1 199 ? 19.442 -12.534 -6.917 1.00 63.16 199 GLY A CA 1
ATOM 1554 C C . GLY A 1 199 ? 20.264 -13.787 -7.288 1.00 63.16 199 GLY A C 1
ATOM 1555 O O . GLY A 1 199 ? 19.699 -14.749 -7.804 1.00 63.16 199 GLY A O 1
ATOM 1556 N N . PRO A 1 200 ? 21.581 -13.838 -6.992 1.00 58.38 200 PRO A N 1
ATOM 1557 C CA . PRO A 1 200 ? 22.394 -15.039 -7.218 1.00 58.38 200 PRO A CA 1
ATOM 1558 C C . PRO A 1 200 ? 21.840 -16.247 -6.438 1.00 58.38 200 PRO A C 1
ATOM 1560 O O . PRO A 1 200 ? 21.578 -16.134 -5.243 1.00 58.38 200 PRO A O 1
ATOM 1563 N N . GLY A 1 201 ? 21.658 -17.385 -7.115 1.00 66.81 201 GLY A N 1
ATOM 1564 C CA . GLY A 1 201 ? 21.027 -18.603 -6.579 1.00 66.81 201 GLY A CA 1
ATOM 1565 C C . GLY A 1 201 ? 19.949 -19.149 -7.523 1.00 66.81 201 GLY A C 1
ATOM 1566 O O . GLY A 1 201 ? 19.709 -18.554 -8.572 1.00 66.81 201 GLY A O 1
ATOM 1567 N N . SER A 1 202 ? 19.313 -20.270 -7.169 1.00 71.69 202 SER A N 1
ATOM 1568 C CA . SER A 1 202 ? 18.179 -20.803 -7.934 1.00 71.69 202 SER A CA 1
ATOM 1569 C C . SER A 1 202 ? 16.903 -20.027 -7.606 1.00 71.69 202 SER A C 1
ATOM 1571 O O . SER A 1 202 ? 16.568 -19.842 -6.436 1.00 71.69 202 SER A O 1
ATOM 1573 N N . ASP A 1 203 ? 16.177 -19.576 -8.627 1.00 74.75 203 ASP A N 1
ATOM 1574 C CA . ASP A 1 203 ? 14.866 -18.949 -8.433 1.00 74.75 203 ASP A CA 1
ATOM 1575 C C . ASP A 1 203 ? 13.832 -19.962 -7.919 1.00 74.75 203 ASP A C 1
ATOM 1577 O O . ASP A 1 203 ? 12.984 -19.607 -7.106 1.00 74.75 203 ASP A O 1
ATOM 1581 N N . GLU A 1 204 ? 13.965 -21.237 -8.293 1.00 79.12 204 GLU A N 1
ATOM 1582 C CA . GLU A 1 204 ? 13.101 -22.328 -7.825 1.00 79.12 204 GLU A CA 1
ATOM 1583 C C . GLU A 1 204 ? 13.219 -22.541 -6.310 1.00 79.12 204 GLU A C 1
ATOM 1585 O O . GLU A 1 204 ? 12.208 -22.651 -5.623 1.00 79.12 204 GLU A O 1
ATOM 1590 N N . GLU A 1 205 ? 14.437 -22.503 -5.759 1.00 78.56 205 GLU A N 1
ATOM 1591 C CA . GLU A 1 205 ? 14.654 -22.624 -4.308 1.00 78.56 205 GLU A CA 1
ATOM 1592 C C . GLU A 1 205 ? 14.022 -21.453 -3.547 1.00 78.56 205 GLU A C 1
ATOM 1594 O O . GLU A 1 205 ? 13.439 -21.643 -2.480 1.00 78.56 205 GLU A O 1
ATOM 1599 N N . LYS A 1 206 ? 14.106 -20.233 -4.094 1.00 75.94 206 LYS A N 1
ATOM 1600 C CA . LYS A 1 206 ? 13.487 -19.054 -3.474 1.00 75.94 206 LYS A CA 1
ATOM 1601 C C . LYS A 1 206 ? 11.970 -19.171 -3.503 1.00 75.94 206 LYS A C 1
ATOM 1603 O O . LYS A 1 206 ? 11.344 -18.965 -2.468 1.00 75.94 206 LYS A O 1
ATOM 1608 N N . LEU A 1 207 ? 11.387 -19.519 -4.652 1.00 83.12 207 LEU A N 1
ATOM 1609 C CA . LEU A 1 207 ? 9.941 -19.711 -4.795 1.00 83.12 207 LEU A CA 1
ATOM 1610 C C . LEU A 1 207 ? 9.427 -20.841 -3.892 1.00 83.12 207 LEU A C 1
ATOM 1612 O O . LEU A 1 207 ? 8.382 -20.688 -3.270 1.00 83.12 207 LEU A O 1
ATOM 1616 N N . GLN A 1 208 ? 10.201 -21.911 -3.702 1.00 85.56 208 GLN A N 1
ATOM 1617 C CA . GLN A 1 208 ? 9.832 -22.993 -2.790 1.00 85.56 208 GLN A CA 1
ATOM 1618 C C . GLN A 1 208 ? 9.687 -22.524 -1.331 1.00 85.56 208 GLN A C 1
ATOM 1620 O O . GLN A 1 208 ? 8.801 -23.000 -0.622 1.00 85.56 208 GLN A O 1
ATOM 1625 N N . ILE A 1 209 ? 10.520 -21.582 -0.872 1.00 85.12 209 ILE A N 1
ATOM 1626 C CA . ILE A 1 209 ? 10.393 -21.007 0.480 1.00 85.12 209 ILE A CA 1
ATOM 1627 C C . ILE A 1 209 ? 9.079 -20.220 0.606 1.00 85.12 209 ILE A C 1
ATOM 1629 O O . ILE A 1 209 ? 8.411 -20.319 1.638 1.00 85.12 209 ILE A O 1
ATOM 1633 N N . TRP A 1 210 ? 8.681 -19.483 -0.439 1.00 87.12 210 TRP A N 1
ATOM 1634 C CA . TRP A 1 210 ? 7.387 -18.791 -0.486 1.00 87.12 210 TRP A CA 1
ATOM 1635 C C . TRP A 1 210 ? 6.228 -19.781 -0.411 1.00 87.12 210 TRP A C 1
ATOM 1637 O O . TRP A 1 210 ? 5.379 -19.648 0.469 1.00 87.12 210 TRP A O 1
ATOM 1647 N N . ASP A 1 211 ? 6.225 -20.792 -1.279 1.00 90.50 211 ASP A N 1
ATOM 1648 C CA . ASP A 1 211 ? 5.169 -21.806 -1.327 1.00 90.50 211 ASP A CA 1
ATOM 1649 C C . ASP A 1 211 ? 5.038 -22.530 0.013 1.00 90.50 211 ASP A C 1
ATOM 1651 O O . ASP A 1 211 ? 3.932 -22.719 0.525 1.00 90.50 211 ASP A O 1
ATOM 1655 N N . GLN A 1 212 ? 6.167 -22.885 0.633 1.00 92.06 212 GLN A N 1
ATOM 1656 C CA . GLN A 1 212 ? 6.165 -23.504 1.950 1.00 92.06 212 GLN A CA 1
ATOM 1657 C C . GLN A 1 212 ? 5.592 -22.565 3.014 1.00 92.06 212 GLN A C 1
ATOM 1659 O O . GLN A 1 212 ? 4.778 -23.005 3.828 1.00 92.06 212 GLN A O 1
ATOM 1664 N N . TRP A 1 213 ? 5.991 -21.292 3.041 1.00 92.69 213 TRP A N 1
ATOM 1665 C CA . TRP A 1 213 ? 5.461 -20.336 4.013 1.00 92.69 213 TRP A CA 1
ATOM 1666 C C . TRP A 1 213 ? 3.956 -20.107 3.830 1.00 92.69 213 TRP A C 1
ATOM 1668 O O . TRP A 1 213 ? 3.210 -20.198 4.806 1.00 92.69 213 TRP A O 1
ATOM 1678 N N . LEU A 1 214 ? 3.496 -19.896 2.593 1.00 94.56 214 LEU A N 1
ATOM 1679 C CA . LEU A 1 214 ? 2.074 -19.755 2.268 1.00 94.56 214 LEU A CA 1
ATOM 1680 C C . LEU A 1 214 ? 1.288 -20.988 2.731 1.00 94.56 214 LEU A C 1
ATOM 1682 O O . LEU A 1 214 ? 0.365 -20.857 3.534 1.00 94.56 214 LEU A O 1
ATOM 1686 N N . THR A 1 215 ? 1.745 -22.185 2.359 1.00 96.69 215 THR A N 1
ATOM 1687 C CA . THR A 1 215 ? 1.085 -23.458 2.699 1.00 96.69 215 THR A CA 1
ATOM 1688 C C . THR A 1 215 ? 1.044 -23.725 4.207 1.00 96.69 215 THR A C 1
ATOM 1690 O O . THR A 1 215 ? 0.074 -24.268 4.732 1.00 96.69 215 THR A O 1
ATOM 1693 N N . THR A 1 216 ? 2.117 -23.399 4.934 1.00 96.31 216 THR A N 1
ATOM 1694 C CA . THR A 1 216 ? 2.262 -23.804 6.347 1.00 96.31 216 THR A CA 1
ATOM 1695 C C . THR A 1 216 ? 1.801 -22.749 7.345 1.00 96.31 216 THR A C 1
ATOM 1697 O O . THR A 1 216 ? 1.437 -23.098 8.470 1.00 96.31 216 THR A O 1
ATOM 1700 N N . VAL A 1 217 ? 1.813 -21.471 6.962 1.00 96.19 217 VAL A N 1
ATOM 1701 C CA . VAL A 1 217 ? 1.471 -20.350 7.847 1.00 96.19 217 VAL A CA 1
ATOM 1702 C C . VAL A 1 217 ? 0.166 -19.686 7.431 1.00 96.19 217 VAL A C 1
ATOM 1704 O O . VAL A 1 217 ? -0.657 -19.413 8.303 1.00 96.19 217 VAL A O 1
ATOM 1707 N N . VAL A 1 218 ? -0.030 -19.415 6.140 1.00 96.81 218 VAL A N 1
ATOM 1708 C CA . VAL A 1 218 ? -1.134 -18.574 5.651 1.00 96.81 218 VAL A CA 1
ATOM 1709 C C . VAL A 1 218 ? -2.382 -19.398 5.346 1.00 96.81 218 VAL A C 1
ATOM 1711 O O . VAL A 1 218 ? -3.444 -19.101 5.894 1.00 96.81 218 VAL A O 1
ATOM 1714 N N . ASP A 1 219 ? -2.263 -20.465 4.556 1.00 98.25 219 ASP A N 1
ATOM 1715 C CA . ASP A 1 219 ? -3.394 -21.300 4.131 1.00 98.25 219 ASP A CA 1
ATOM 1716 C C . ASP A 1 219 ? -4.238 -21.836 5.299 1.00 98.25 219 ASP A C 1
ATOM 1718 O O . ASP A 1 219 ? -5.466 -21.748 5.220 1.00 98.25 219 ASP A O 1
ATOM 1722 N N . PRO A 1 220 ? -3.658 -22.308 6.425 1.00 98.38 220 PRO A N 1
ATOM 1723 C CA . PRO A 1 220 ? -4.459 -22.743 7.567 1.00 98.38 220 PRO A CA 1
ATOM 1724 C C . PRO A 1 220 ? -5.290 -21.606 8.173 1.00 98.38 220 PRO A C 1
ATOM 1726 O O . PRO A 1 220 ? -6.432 -21.813 8.571 1.00 98.38 220 PRO A O 1
ATOM 1729 N N . LEU A 1 221 ? -4.751 -20.382 8.214 1.00 98.31 221 LEU A N 1
ATOM 1730 C CA . LEU A 1 221 ? -5.471 -19.218 8.736 1.00 98.31 221 LEU A CA 1
ATOM 1731 C C . LEU A 1 221 ? -6.617 -18.800 7.810 1.00 98.31 221 LEU A C 1
ATOM 1733 O O . LEU A 1 221 ? -7.650 -18.343 8.301 1.00 98.31 221 LEU A O 1
ATOM 1737 N N . VAL A 1 222 ? -6.439 -18.952 6.495 1.00 98.25 222 VAL A N 1
ATOM 1738 C CA . VAL A 1 222 ? -7.500 -18.730 5.502 1.00 98.25 222 VAL A CA 1
ATOM 1739 C C . VAL A 1 222 ? -8.586 -19.795 5.645 1.00 98.25 222 VAL A C 1
ATOM 1741 O O . VAL A 1 222 ? -9.763 -19.454 5.745 1.00 98.25 222 VAL A O 1
ATOM 1744 N N . ALA A 1 223 ? -8.204 -21.074 5.718 1.00 98.25 223 ALA A N 1
ATOM 1745 C CA . ALA A 1 223 ? -9.134 -22.193 5.870 1.00 98.25 223 ALA A CA 1
ATOM 1746 C C . ALA A 1 223 ? -9.972 -22.091 7.158 1.00 98.25 223 ALA A C 1
ATOM 1748 O O . ALA A 1 223 ? -11.170 -22.374 7.140 1.00 98.25 223 ALA A O 1
ATOM 1749 N N . ASP A 1 224 ? -9.367 -21.610 8.248 1.00 97.69 224 ASP A N 1
ATOM 1750 C CA . ASP A 1 224 ? -10.039 -21.361 9.529 1.00 97.69 224 ASP A CA 1
ATOM 1751 C C . ASP A 1 224 ? -10.865 -20.055 9.547 1.00 97.69 224 ASP A C 1
ATOM 1753 O O . ASP A 1 224 ? -11.464 -19.709 10.569 1.00 97.69 224 ASP A O 1
ATOM 1757 N N . GLY A 1 225 ? -10.877 -19.286 8.452 1.00 96.69 225 GLY A N 1
ATOM 1758 C CA . GLY A 1 225 ? -11.586 -18.007 8.345 1.00 96.69 225 GLY A CA 1
ATOM 1759 C C . GLY A 1 225 ? -11.002 -16.888 9.215 1.00 96.69 225 GLY A C 1
ATOM 1760 O O . GLY A 1 225 ? -11.682 -15.902 9.500 1.00 96.69 225 GLY A O 1
ATOM 1761 N N . ARG A 1 226 ? -9.753 -17.032 9.674 1.00 96.81 226 ARG A N 1
ATOM 1762 C CA . ARG A 1 226 ? -9.068 -16.039 10.519 1.00 96.81 226 ARG A CA 1
ATOM 1763 C C . ARG A 1 226 ? -8.527 -14.861 9.722 1.00 96.81 226 ARG A C 1
ATOM 1765 O O . ARG A 1 226 ? -8.402 -13.773 10.277 1.00 96.81 226 ARG A O 1
ATOM 1772 N N . ILE A 1 227 ? -8.191 -15.093 8.457 1.00 97.31 227 ILE A N 1
ATOM 1773 C CA . ILE A 1 227 ? -7.782 -14.075 7.489 1.00 97.31 227 ILE A CA 1
ATOM 1774 C C . ILE A 1 227 ? -8.451 -14.360 6.145 1.00 97.31 227 ILE A C 1
ATOM 1776 O O . ILE A 1 227 ? -8.897 -15.477 5.886 1.00 97.31 227 ILE A O 1
ATOM 1780 N N . ARG A 1 228 ? -8.490 -13.350 5.280 1.00 97.19 228 ARG A N 1
ATOM 1781 C CA . ARG A 1 228 ? -8.901 -13.475 3.881 1.00 97.19 228 ARG A CA 1
ATOM 1782 C C . ARG A 1 228 ? -7.963 -12.647 3.016 1.00 97.19 228 ARG A C 1
ATOM 1784 O O . ARG A 1 228 ? -7.489 -11.607 3.468 1.00 97.19 228 ARG A O 1
ATOM 1791 N N . TRP A 1 229 ? -7.721 -13.105 1.795 1.00 97.56 229 TRP A N 1
ATOM 1792 C CA . TRP A 1 229 ? -7.054 -12.293 0.784 1.00 97.56 229 TRP A CA 1
ATOM 1793 C C . TRP A 1 229 ? -7.985 -11.172 0.322 1.00 97.56 229 TRP A C 1
ATOM 1795 O O . TRP A 1 229 ? -9.200 -11.371 0.242 1.00 97.56 229 TRP A O 1
ATOM 1805 N N . ALA A 1 230 ? -7.406 -10.006 0.068 1.00 97.69 230 ALA A N 1
ATOM 1806 C CA . ALA A 1 230 ? -8.078 -8.845 -0.489 1.00 97.69 230 ALA A CA 1
ATOM 1807 C C . ALA A 1 230 ? -7.033 -7.931 -1.142 1.00 97.69 230 ALA A C 1
ATOM 1809 O O . ALA A 1 230 ? -5.881 -7.874 -0.698 1.00 97.69 230 ALA A O 1
ATOM 1810 N N . THR A 1 231 ? -7.448 -7.224 -2.181 1.00 97.81 231 THR A N 1
ATOM 1811 C CA . THR A 1 231 ? -6.759 -6.051 -2.725 1.00 97.81 231 THR A CA 1
ATOM 1812 C C . THR A 1 231 ? -6.876 -4.867 -1.759 1.00 97.81 231 THR A C 1
ATOM 1814 O O . THR A 1 231 ? -7.654 -4.901 -0.800 1.00 97.81 231 THR A O 1
ATOM 1817 N N . MET A 1 232 ? -6.091 -3.811 -1.977 1.00 97.69 232 MET A N 1
ATOM 1818 C CA . MET A 1 232 ? -6.143 -2.622 -1.123 1.00 97.69 232 MET A CA 1
ATOM 1819 C C . MET A 1 232 ? -7.489 -1.916 -1.287 1.00 97.69 232 MET A C 1
ATOM 1821 O O . MET A 1 232 ? -8.128 -1.581 -0.291 1.00 97.69 232 MET A O 1
ATOM 1825 N N . SER A 1 233 ? -7.978 -1.790 -2.519 1.00 97.75 233 SER A N 1
ATOM 1826 C CA . SER A 1 233 ? -9.320 -1.262 -2.788 1.00 97.75 233 SER A CA 1
ATOM 1827 C C . SER A 1 233 ? -10.438 -2.091 -2.143 1.00 97.75 233 SER A C 1
ATOM 1829 O O . SER A 1 233 ? -11.317 -1.514 -1.513 1.00 97.75 233 SER A O 1
ATOM 1831 N N . GLU A 1 234 ? -10.380 -3.427 -2.152 1.00 98.25 234 GLU A N 1
ATOM 1832 C CA . GLU A 1 234 ? -11.376 -4.257 -1.443 1.00 98.25 234 GLU A CA 1
ATOM 1833 C C . GLU A 1 234 ? -11.344 -4.078 0.087 1.00 98.25 234 GLU A C 1
ATOM 1835 O O . GLU A 1 234 ? -12.371 -4.222 0.762 1.00 98.25 234 GLU A O 1
ATOM 1840 N N . ILE A 1 235 ? -10.171 -3.798 0.666 1.00 98.38 235 ILE A N 1
ATOM 1841 C CA . ILE A 1 235 ? -10.048 -3.464 2.092 1.00 98.38 235 ILE A CA 1
ATOM 1842 C C . ILE A 1 235 ? -10.677 -2.094 2.364 1.00 98.38 235 ILE A C 1
ATOM 1844 O O . ILE A 1 235 ? -11.390 -1.954 3.361 1.00 98.38 235 ILE A O 1
ATOM 1848 N N . ALA A 1 236 ? -10.439 -1.111 1.492 1.00 98.06 236 ALA A N 1
ATOM 1849 C CA . ALA A 1 236 ? -11.046 0.212 1.586 1.00 98.06 236 ALA A CA 1
ATOM 1850 C C . ALA A 1 236 ? -12.576 0.140 1.454 1.00 98.06 236 ALA A C 1
ATOM 1852 O O . ALA A 1 236 ? -13.278 0.681 2.302 1.00 98.06 236 ALA A O 1
ATOM 1853 N N . ASP A 1 237 ? -13.097 -0.622 0.492 1.00 98.00 237 ASP A N 1
ATOM 1854 C CA . ASP A 1 237 ? -14.538 -0.834 0.307 1.00 98.00 237 ASP A CA 1
ATOM 1855 C C . ASP A 1 237 ? -15.176 -1.490 1.541 1.00 98.00 237 ASP A C 1
ATOM 1857 O O . ASP A 1 237 ? -16.234 -1.070 2.012 1.00 98.00 237 ASP A O 1
ATOM 1861 N N . ALA A 1 238 ? -14.504 -2.487 2.127 1.00 97.81 238 ALA A N 1
ATOM 1862 C CA . ALA A 1 238 ? -14.960 -3.103 3.370 1.00 97.81 238 ALA A CA 1
ATOM 1863 C C . ALA A 1 238 ? -14.940 -2.123 4.553 1.00 97.81 238 ALA A C 1
ATOM 1865 O O . ALA A 1 238 ? -15.792 -2.222 5.436 1.00 97.81 238 ALA A O 1
ATOM 1866 N N . PHE A 1 239 ? -13.958 -1.219 4.597 1.00 97.94 239 PHE A N 1
ATOM 1867 C CA . PHE A 1 239 ? -13.863 -0.182 5.619 1.00 97.94 239 PHE A CA 1
ATOM 1868 C C . PHE A 1 239 ? -14.990 0.842 5.483 1.00 97.94 239 PHE A C 1
ATOM 1870 O O . PHE A 1 239 ? -15.661 1.102 6.477 1.00 97.94 239 PHE A O 1
ATOM 1877 N N . MET A 1 240 ? -15.264 1.332 4.270 1.00 96.69 240 MET A N 1
ATOM 1878 C CA . MET A 1 240 ? -16.379 2.249 4.010 1.00 96.69 240 MET A CA 1
ATOM 1879 C C . MET A 1 240 ? -17.714 1.639 4.435 1.00 96.69 240 MET A C 1
ATOM 1881 O O . MET A 1 240 ? -18.446 2.239 5.211 1.00 96.69 240 MET A O 1
ATOM 1885 N N . ALA A 1 241 ? -17.979 0.393 4.033 1.00 96.69 241 ALA A N 1
ATOM 1886 C CA . ALA A 1 241 ? -19.209 -0.308 4.403 1.00 96.69 241 ALA A CA 1
ATOM 1887 C C . ALA A 1 241 ? -19.350 -0.580 5.914 1.00 96.69 241 ALA A C 1
ATOM 1889 O O . ALA A 1 241 ? -20.436 -0.914 6.381 1.00 96.69 241 ALA A O 1
ATOM 1890 N N . TRP A 1 242 ? -18.251 -0.532 6.670 1.00 96.06 242 TRP A N 1
ATOM 1891 C CA . TRP A 1 242 ? -18.255 -0.679 8.126 1.00 96.06 242 TRP A CA 1
ATOM 1892 C C . TRP A 1 242 ? -18.415 0.659 8.860 1.00 96.06 242 TRP A C 1
ATOM 1894 O O . TRP A 1 242 ? -18.902 0.674 9.991 1.00 96.06 242 TRP A O 1
ATOM 1904 N N . GLU A 1 243 ? -17.931 1.743 8.259 1.00 93.00 243 GLU A N 1
ATOM 1905 C CA . GLU A 1 243 ? -17.926 3.087 8.835 1.00 93.00 243 GLU A CA 1
ATOM 1906 C C . GLU A 1 243 ? -19.287 3.794 8.708 1.00 93.00 243 GLU A C 1
ATOM 1908 O O . GLU A 1 243 ? -19.613 4.624 9.559 1.00 93.00 243 GLU A O 1
ATOM 1913 N N . GLU A 1 244 ? -20.077 3.421 7.694 1.00 78.06 244 GLU A N 1
ATOM 1914 C CA . GLU A 1 244 ? -21.493 3.799 7.511 1.00 78.06 244 GLU A CA 1
ATOM 1915 C C . GLU A 1 244 ? -22.444 3.157 8.543 1.00 78.06 244 GLU A C 1
ATOM 1917 O O . GLU A 1 244 ? -23.335 3.885 9.051 1.00 78.06 244 GLU A O 1
#

pLDDT: mean 88.12, std 12.58, range [27.09, 98.38]

Organism: NCBI:txid412755

Secondary structure (DSSP, 8-state):
-PPPP-PPPPPHHHHHHHHT--HHHHHHHTT----EE--HHHHSTTTTTS-HHHHHHHHHHHHHHHHHHHSS---EEES-TTSTTHHHHHHHTT--EE---B-TTT-PBPGGG--SS-B-BS-SS-HHHHTSB-TT---EE-------TT--STTB--SS-SHHHHHHHHHHHHHHHHH--TTS------B--GGGTSSSS-HHHHHHHHHHHIIIIIHHHHHTTS-----HHHHHHHHHHHH-

=== Feature glossary ===
A reading guide for the features in this record.

Start from the sequence.

  · Sequence gives the chain of amino acids in standard one-letter code (A=alanine, C=cysteine, …, Y=tyrosine), read N→C. It is the only feature that is directly encoded by the gene; all structural features are derived from the folded form of this sequence.

Fold it, and you get atomic coordinates and the backbone conformation that goes with them.

  · Structure coordinates are given as an mmCIF _atom_site loop: one row per atom with element, residue name, chain id, sequence number, and x/y/z position in Å. Only the four main-chain atoms per residue are included here; side chains are omitted to keep the record compact.

  · Backbone dihedral angles. Every residue except chain termini has a φ (preceding-C → N → Cα → C) and a ψ (N → Cα → C → next-N). They are reported in degrees following the IUPAC sign convention. Secondary structure is essentially a statement about which (φ, ψ) basin each residue occupies.

  · Eight-state secondary structure (DSSP): H is the canonical α-helix, G the tighter 3₁₀-helix, I the wider π-helix; E/B are β-structure, T and S are turns and bends, and '-' is everything else. DSSP derives these from the pattern of main-chain N–H···O=C hydrogen bonds, not from the sequence.

  · SS3 is a coarse helix/strand/coil call (letters a/b/c) made by the P-SEA algorithm from inter-Cα distances and dihedrals. It is less detailed than DSSP but needs only Cα positions.

Summarize the fold with a handful of shape descriptors and a per-residue structural alphabet.

  · Radius of gyration (Rg) is the root-mean-square distance of Cα atoms from their centroid — a single number for overall size and compactness. A globular domain of N residues has Rg ≈ 2.2·N^0.38 Å; an extended or disordered chain has a much larger Rg. The Cα contact count is the number of residue pairs whose Cα atoms are within 8 Å and are more than four positions apart in sequence — a standard proxy for tertiary packing density. The bounding box is the smallest axis-aligned box enclosing all Cα atoms.

  · 3Di is Foldseek's structural alphabet. Each residue is assigned one of twenty discrete states based on how its Cα sits relative to its spatial (not sequential) neighbors. Aligning 3Di strings finds structural homologs roughly as well as full 3D superposition, but orders of magnitude faster.

  · Solvent-accessible surface area (SASA) is the area in Å² traced out by the centre of a 1.4 Å probe sphere (a water molecule) rolled over the protein's van der Waals surface (Shrake–Rupley / Lee–Richards construction). Buried residues have near-zero SASA; fully exposed residues can exceed 200 Å². The total SASA scales roughly with the number of surface residues.

Ask how reliable the model is.

  · For AlphaFold models, the B-factor field carries pLDDT — the model's own estimate of local accuracy on a 0–100 scale. Regions with pLDDT<50 should be treated as essentially unmodeled; they often correspond to intrinsically disordered segments.

  · For experimental (PDB) structures, the B-factor (temperature factor) quantifies the positional spread of each atom in the crystal — a combination of thermal vibration and static disorder — in units of Å². High B-factors mark flexible loops or poorly resolved regions; low B-factors mark the rigid, well-ordered core.

  · Predicted Aligned Error (PAE) is an AlphaFold confidence matrix: entry (i, j) is the expected error in the position of residue j, in ångströms, when the prediction is superimposed on the true structure at residue i. Low PAE within a block of residues means that block is internally rigid and well-predicted; high PAE between two blocks means their relative placement is uncertain even if each block individually is confident.

Place it in context: what it resembles, what it is annotated as, and how it looks.

  · Structural nearest neighbors (via Foldseek easy-search vs the PDB). Reported per hit: target PDB id, E-value, and alignment TM-score. A TM-score above ~0.5 is the conventional threshold for 'same fold'.

  · Functional annotations link the protein to curated databases. InterPro entries identify conserved domains and families by matching the sequence against member-database signatures (Pfam, PROSITE, CDD, …). Gene Ontology (GO) terms describe molecular function, biological process, and cellular component in a controlled vocabulary. CATH places the structure in a hierarchical fold classification (Class/Architecture/Topology/Homologous-superfamily). The organism is the source species.

  · The contact map is a binary N×N matrix image: pixel (i, j) is dark where Cα_i and Cα_j are within 8 Å and |i−j|>4. Because the |i−j|>4 filter removes local helical contacts, off-diagonal stripes parallel to the main diagonal indicate parallel β-sheets; stripes perpendicular to it indicate antiparallel β-sheets. The Ramachandran plot scatters every residue's (φ, ψ) pair against the ste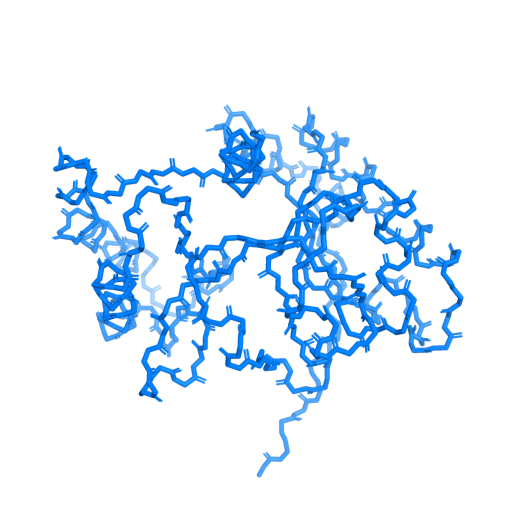rically allowed regions. The PAE heatmap renders the predicted-aligned-error matrix.

  · Six rendered views show the 3D structure from the faces of a cube — i.e. along ±x, ±y, ±z. Rendering representation is drawn randomly per protein from cartoon (secondary-structure ribbons), sticks (backbone bonds), or molecular surface; coloring is either N→C rainbow (blue at the N-terminus through red at the C-terminus) or one color per chain.